Protein AF-A0A151P0C3-F1 (afdb_monomer)

Mean predicted aligned error: 18.51 Å

Organism: Alligator mississippiensis (NCBI:txid8496)

InterPro domains:
  IPR000742 EGF-like domain [PS00022] (160-171)
  IPR000742 EGF-like domain [PS00022] (203-214)
  IPR000742 EGF-like domain [PS00022] (322-333)
  IPR000742 EGF-like domain [PS50026] (133-172)
  IPR000742 EGF-like domain [PS50026] (300-334)
  IPR000742 EGF-like domain [SM00181] (136-172)
  IPR000742 EGF-like domain [SM00181] (183-215)
  IPR000742 EGF-like domain [SM00181] (217-245)
  IPR000742 EGF-like domain [SM00181] (278-305)
  IPR000742 EGF-like domain [SM00181] (307-334)
  IPR002049 Laminin-type EGF domain [PF00053] (188-215)
  IPR002049 Laminin-type EGF domain [PF00053] (218-246)
  IPR002049 Laminin-type EGF domain [PF00053] (248-276)
  IPR002049 Laminin-type EGF domain [PF00053] (308-344)
  IPR002049 Laminin-type EGF domain [SM00180] (140-184)
  IPR002049 Laminin-type EGF domain [SM00180] (248-304)
  IPR002049 Laminin-type EGF domain [SM00180] (308-346)
  IPR042635 MEGF10/SREC1/2-like [PTHR24043] (100-348)
  IPR057138 Platelet endothelial aggregation receptor 1-like, EGF domain [PF23301] (136-185)

pLDDT: mean 75.47, std 25.34, range [27.41, 97.81]

Radius of gyration: 49.0 Å; Cα contacts (8 Å, |Δi|>4): 642; chains: 1; bounding box: 130×82×114 Å

Solvent-accessible surface area (backbone atoms only — not comparable to full-atom values): 21007 Å² total; per-residue (Å²): 133,88,84,88,86,88,86,90,86,82,88,79,90,78,82,82,79,80,86,82,78,87,82,81,86,89,91,85,91,84,83,86,88,86,85,88,83,88,80,85,88,78,89,85,88,80,88,86,84,84,83,90,88,86,87,87,91,86,84,90,90,86,86,89,89,85,89,86,89,86,90,87,85,92,86,90,89,84,90,86,82,88,88,87,76,61,64,66,56,52,52,53,51,50,51,52,50,60,57,69,60,56,73,80,72,65,66,40,90,87,28,57,52,46,32,78,42,86,58,87,82,67,44,81,38,51,31,91,47,33,38,76,52,77,42,27,19,77,44,42,40,37,60,79,96,42,37,55,58,92,82,41,42,53,75,36,56,49,28,34,46,27,42,54,22,12,20,61,53,76,37,79,43,66,40,55,66,56,23,9,25,47,52,30,74,42,76,23,80,19,50,99,33,24,49,42,36,26,54,77,50,53,54,46,49,38,81,64,15,12,36,81,42,17,78,39,71,41,71,32,32,97,41,27,45,34,40,46,69,75,44,52,42,51,43,41,94,56,22,12,38,84,28,15,78,37,75,49,79,40,34,77,76,75,27,45,52,40,43,71,80,47,50,44,48,49,27,92,52,24,13,35,85,30,32,79,40,73,46,80,14,64,96,25,48,37,42,46,79,76,52,51,45,50,46,47,91,61,23,10,39,82,35,22,77,38,75,43,76,37,70,41,35,49,61,34,39,74,75,47,54,44,50,34,38,65,40,14,25,70,79,34,12,75,43,66,37,60,91,77,33,27,43,60,66,35,76,39,110

Structure (mmCIF, N/CA/C/O backbone):
data_AF-A0A151P0C3-F1
#
_entry.id   AF-A0A151P0C3-F1
#
loop_
_atom_site.group_PDB
_atom_site.id
_atom_site.type_symbol
_atom_site.label_atom_id
_atom_site.label_alt_id
_atom_site.label_comp_id
_atom_site.label_asym_id
_atom_site.label_entity_id
_atom_site.label_seq_id
_atom_site.pdbx_PDB_ins_code
_atom_site.Cartn_x
_atom_site.Cartn_y
_atom_site.Cartn_z
_atom_site.occupancy
_atom_site.B_iso_or_equiv
_atom_site.auth_seq_id
_atom_site.auth_comp_id
_atom_site.auth_asym_id
_atom_site.auth_atom_id
_atom_site.pdbx_PDB_model_num
ATOM 1 N N . MET A 1 1 ? 27.532 -49.458 -6.842 1.00 38.84 1 MET A N 1
ATOM 2 C CA . MET A 1 1 ? 28.947 -49.363 -6.419 1.00 38.84 1 MET A CA 1
ATOM 3 C C . MET A 1 1 ? 29.139 -47.938 -5.902 1.00 38.84 1 MET A C 1
ATOM 5 O O . MET A 1 1 ? 28.750 -47.040 -6.633 1.00 38.84 1 MET A O 1
ATOM 9 N N . LEU A 1 2 ? 29.410 -47.662 -4.618 1.00 34.91 2 LEU A N 1
ATOM 10 C CA . LEU A 1 2 ? 30.536 -48.110 -3.763 1.00 34.91 2 LEU A CA 1
ATOM 11 C C . LEU A 1 2 ? 31.873 -47.548 -4.295 1.00 34.91 2 LEU A C 1
ATOM 13 O O . LEU A 1 2 ? 32.126 -47.728 -5.480 1.00 34.91 2 LEU A O 1
ATOM 17 N N . ALA A 1 3 ? 32.747 -46.886 -3.520 1.00 36.00 3 ALA A N 1
ATOM 18 C CA . ALA A 1 3 ? 32.813 -46.607 -2.065 1.00 36.00 3 ALA A CA 1
ATOM 19 C C . ALA A 1 3 ? 33.590 -45.264 -1.844 1.00 36.00 3 ALA A C 1
ATOM 21 O O . ALA A 1 3 ? 34.399 -44.922 -2.697 1.00 36.00 3 ALA A O 1
ATOM 22 N N . SER A 1 4 ? 33.254 -44.356 -0.910 1.00 37.94 4 SER A N 1
ATOM 23 C CA . SER A 1 4 ? 33.523 -44.297 0.558 1.00 37.94 4 SER A CA 1
ATOM 24 C C . SER A 1 4 ? 34.796 -43.524 0.971 1.00 37.94 4 SER A C 1
ATOM 26 O O . SER A 1 4 ? 35.834 -43.665 0.341 1.00 37.94 4 SER A O 1
ATOM 28 N N . GLY A 1 5 ? 34.714 -42.787 2.096 1.00 34.38 5 GLY A N 1
ATOM 29 C CA . GLY A 1 5 ? 35.831 -42.088 2.770 1.00 34.38 5 GLY A CA 1
ATOM 30 C C . GLY A 1 5 ? 35.877 -40.565 2.525 1.00 34.38 5 GLY A C 1
ATOM 31 O O . GLY A 1 5 ? 36.002 -40.139 1.386 1.00 34.38 5 GLY A O 1
ATOM 32 N N . GLY A 1 6 ? 35.776 -39.669 3.517 1.00 35.97 6 GLY A N 1
ATOM 33 C CA . GLY A 1 6 ? 35.308 -39.834 4.901 1.00 35.97 6 GLY A CA 1
ATOM 34 C C . GLY A 1 6 ? 36.365 -39.597 5.988 1.00 35.97 6 GLY A C 1
ATOM 35 O O . GLY A 1 6 ? 37.035 -40.541 6.386 1.00 35.97 6 GLY A O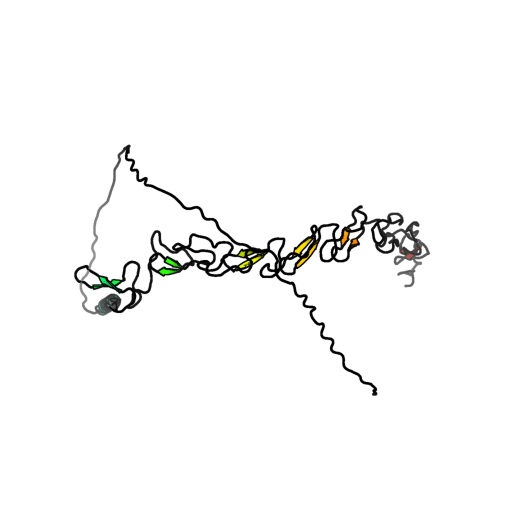 1
ATOM 36 N N . GLU A 1 7 ? 36.419 -38.383 6.553 1.00 35.72 7 GLU A N 1
ATOM 37 C CA . GLU A 1 7 ? 37.101 -38.110 7.831 1.00 35.72 7 GLU A CA 1
ATOM 38 C C . GLU A 1 7 ? 36.369 -37.040 8.676 1.00 35.72 7 GLU A C 1
ATOM 40 O O . GLU A 1 7 ? 35.309 -36.554 8.275 1.00 35.72 7 GLU A O 1
ATOM 45 N N . ARG A 1 8 ? 36.838 -36.772 9.907 1.00 40.19 8 ARG A N 1
ATOM 46 C CA . ARG A 1 8 ? 35.971 -36.361 11.031 1.00 40.19 8 ARG A CA 1
ATOM 47 C C . ARG A 1 8 ? 36.598 -35.304 11.958 1.00 40.19 8 ARG A C 1
ATOM 49 O O . ARG A 1 8 ? 37.610 -35.571 12.591 1.00 40.19 8 ARG A O 1
ATOM 56 N N . GLY A 1 9 ? 35.896 -34.188 12.180 1.00 32.75 9 GLY A N 1
ATOM 57 C CA . GLY A 1 9 ? 36.158 -33.241 13.279 1.00 32.75 9 GLY A CA 1
ATOM 58 C C . GLY A 1 9 ? 35.470 -31.878 13.076 1.00 32.75 9 GLY A C 1
ATOM 59 O O . GLY A 1 9 ? 35.254 -31.473 11.942 1.00 32.75 9 GLY A O 1
ATOM 60 N N . GLY A 1 10 ? 35.073 -31.130 14.113 1.00 33.66 10 GLY A N 1
ATOM 61 C CA . GLY A 1 10 ? 35.030 -31.499 15.533 1.00 33.66 10 GLY A CA 1
ATOM 62 C C . GLY A 1 10 ? 34.926 -30.297 16.487 1.00 33.66 10 GLY A C 1
ATOM 63 O O . GLY A 1 10 ? 35.940 -29.686 16.786 1.00 33.66 10 GLY A O 1
ATOM 64 N N . GLY A 1 11 ? 33.726 -30.025 17.024 1.00 31.75 11 GLY A N 1
ATOM 65 C CA . GLY A 1 11 ? 33.495 -29.106 18.157 1.00 31.75 11 GLY A CA 1
ATOM 66 C C . GLY A 1 11 ? 33.569 -27.598 17.849 1.00 31.75 11 GLY A C 1
ATOM 67 O O . GLY A 1 11 ? 34.468 -27.134 17.159 1.00 31.75 11 GLY A O 1
ATOM 68 N N . GLY A 1 12 ? 32.631 -26.800 18.385 1.00 31.88 12 GLY A N 1
ATOM 69 C CA . GLY A 1 12 ? 32.684 -25.341 18.194 1.00 31.88 12 GLY A CA 1
ATOM 70 C C . GLY A 1 12 ? 31.412 -24.529 18.459 1.00 31.88 12 GLY A C 1
ATOM 71 O O . GLY A 1 12 ? 31.135 -23.607 17.694 1.00 31.88 12 GLY A O 1
ATOM 72 N N . LEU A 1 13 ? 30.635 -24.812 19.515 1.00 36.50 13 LEU A N 1
ATOM 73 C CA . LEU A 1 13 ? 29.570 -23.881 19.923 1.00 36.50 13 LEU A CA 1
ATOM 74 C C . LEU A 1 13 ? 30.192 -22.529 20.312 1.00 36.50 13 LEU A C 1
ATOM 76 O O . LEU A 1 13 ? 31.003 -22.464 21.235 1.00 36.50 13 LEU A O 1
ATOM 80 N N . ARG A 1 14 ? 29.767 -21.439 19.664 1.00 36.22 14 ARG A N 1
ATOM 81 C CA . ARG A 1 14 ? 30.011 -20.072 20.142 1.00 36.22 14 ARG A CA 1
ATOM 82 C C . ARG A 1 14 ? 28.700 -19.434 20.579 1.00 36.22 14 ARG A C 1
ATOM 84 O O . ARG A 1 14 ? 27.932 -18.943 19.760 1.00 36.22 14 ARG A O 1
ATOM 91 N N . LEU A 1 15 ? 28.478 -19.435 21.890 1.00 36.34 15 LEU A N 1
ATOM 92 C CA . LEU A 1 15 ? 27.457 -18.619 22.538 1.00 36.34 15 LEU A CA 1
ATOM 93 C C . LEU A 1 15 ? 27.889 -17.147 22.469 1.00 36.34 15 LEU A C 1
ATOM 95 O O . LEU A 1 15 ? 28.936 -16.777 23.001 1.00 36.34 15 LEU A O 1
ATOM 99 N N . SER A 1 16 ? 27.097 -16.302 21.814 1.00 37.19 16 SER A N 1
ATOM 100 C CA . SER A 1 16 ? 27.329 -14.855 21.784 1.00 37.19 16 SER A CA 1
ATOM 101 C C . SER A 1 16 ? 26.831 -14.219 23.085 1.00 37.19 16 SER A C 1
ATOM 103 O O . SER A 1 16 ? 25.635 -13.986 23.244 1.00 37.19 16 SER A O 1
ATOM 105 N N . HIS A 1 17 ? 27.740 -13.942 24.024 1.00 39.69 17 HIS A N 1
ATOM 106 C CA . HIS A 1 17 ? 27.406 -13.246 25.271 1.00 39.69 17 HIS A CA 1
ATOM 107 C C . HIS A 1 17 ? 26.811 -11.852 25.022 1.00 39.69 17 HIS A C 1
ATOM 109 O O . HIS A 1 17 ? 27.358 -11.050 24.264 1.00 39.69 17 HIS A O 1
ATOM 115 N N . SER A 1 18 ? 25.728 -11.536 25.734 1.00 36.97 18 SER A N 1
ATOM 116 C CA . SER A 1 18 ? 25.195 -10.178 25.832 1.00 36.97 18 SER A CA 1
ATOM 117 C C . SER A 1 18 ? 26.094 -9.312 26.718 1.00 36.97 18 SER A C 1
ATOM 119 O O . SER A 1 18 ? 26.222 -9.565 27.915 1.00 36.97 18 SER A O 1
ATOM 121 N N . SER A 1 19 ? 26.683 -8.259 26.152 1.00 35.12 19 SER A N 1
ATOM 122 C CA . SER A 1 19 ? 27.467 -7.275 26.909 1.00 35.12 19 SER A CA 1
ATOM 123 C C . SER A 1 19 ? 26.557 -6.359 27.734 1.00 35.12 19 SER A C 1
ATOM 125 O O . SER A 1 19 ? 26.109 -5.315 27.259 1.00 35.12 19 SER A O 1
ATOM 127 N N . ILE A 1 20 ? 26.285 -6.746 28.981 1.00 37.56 20 ILE A N 1
ATOM 128 C CA . ILE A 1 20 ? 25.568 -5.915 29.957 1.00 37.56 20 ILE A CA 1
ATOM 129 C C . ILE A 1 20 ? 26.481 -4.761 30.396 1.00 37.56 20 ILE A C 1
ATOM 131 O O . ILE A 1 20 ? 27.541 -4.990 30.976 1.00 37.56 20 ILE A O 1
ATOM 135 N N . VAL A 1 21 ? 26.058 -3.516 30.154 1.00 41.28 21 VAL A N 1
ATOM 136 C CA . VAL A 1 21 ? 26.755 -2.308 30.628 1.00 41.28 21 VAL A CA 1
ATOM 137 C C . VAL A 1 21 ? 26.011 -1.736 31.842 1.00 41.28 21 VAL A C 1
ATOM 139 O O . VAL A 1 21 ? 24.865 -1.304 31.688 1.00 41.28 21 VAL A O 1
ATOM 142 N N . PRO A 1 22 ? 26.618 -1.693 33.042 1.00 34.28 22 PRO A N 1
ATOM 143 C CA . PRO A 1 22 ? 25.975 -1.126 34.222 1.00 34.28 22 PRO A CA 1
ATOM 144 C C . PRO A 1 22 ? 25.981 0.409 34.173 1.00 34.28 22 PRO A C 1
ATOM 146 O O . PRO A 1 22 ? 27.026 1.031 33.978 1.00 34.28 22 PRO A O 1
ATOM 149 N N . ARG A 1 23 ? 24.825 1.039 34.416 1.00 36.84 23 ARG A N 1
ATOM 150 C CA . ARG A 1 23 ? 24.746 2.475 34.736 1.00 36.84 23 ARG A CA 1
ATOM 151 C C . ARG A 1 23 ? 24.794 2.670 36.254 1.00 36.84 23 ARG A C 1
ATOM 153 O O . ARG A 1 23 ? 24.205 1.889 36.995 1.00 36.84 23 ARG A O 1
ATOM 160 N N . ARG A 1 24 ? 25.508 3.705 36.705 1.00 37.44 24 ARG A N 1
ATOM 161 C CA . ARG A 1 24 ? 25.544 4.145 38.113 1.00 37.44 24 ARG A CA 1
ATOM 162 C C . ARG A 1 24 ? 24.362 5.091 38.416 1.00 37.44 24 ARG A C 1
ATOM 164 O O . ARG A 1 24 ? 23.871 5.708 37.471 1.00 37.44 24 ARG A O 1
ATOM 171 N N . PRO A 1 25 ? 23.917 5.196 39.684 1.00 36.59 25 PRO A N 1
ATOM 172 C CA . PRO A 1 25 ? 22.803 6.059 40.092 1.00 36.59 25 PRO A CA 1
ATOM 173 C C . PRO A 1 25 ? 23.189 7.545 40.235 1.00 36.59 25 PRO A C 1
ATOM 175 O O . PRO A 1 25 ? 24.358 7.915 40.111 1.00 36.59 25 PRO A O 1
ATOM 178 N N . ASP A 1 26 ? 22.171 8.370 40.488 1.00 39.09 26 ASP A N 1
ATOM 179 C CA . ASP A 1 26 ? 22.169 9.839 40.468 1.00 39.09 26 ASP A CA 1
ATOM 180 C C . ASP A 1 26 ? 23.013 10.564 41.532 1.00 39.09 26 ASP A C 1
ATOM 182 O O . ASP A 1 26 ? 23.417 10.010 42.554 1.00 39.09 26 ASP A O 1
ATOM 186 N N . ALA A 1 27 ? 23.210 11.869 41.300 1.00 37.28 27 ALA A N 1
ATOM 187 C CA . ALA A 1 27 ? 23.917 12.785 42.194 1.00 37.28 27 ALA A CA 1
ATOM 188 C C . ALA A 1 27 ? 23.243 14.174 42.286 1.00 37.28 27 ALA A C 1
ATOM 190 O O . ALA A 1 27 ? 23.784 15.171 41.805 1.00 37.28 27 ALA A O 1
ATOM 191 N N . GLN A 1 28 ? 22.066 14.249 42.921 1.00 40.62 28 GLN A N 1
ATOM 192 C CA . GLN A 1 28 ? 21.495 15.481 43.500 1.00 40.62 28 GLN A CA 1
ATOM 193 C C . GLN A 1 28 ? 20.328 15.143 44.441 1.00 40.62 28 GLN A C 1
ATOM 195 O O . GLN A 1 28 ? 19.376 14.487 44.031 1.00 40.62 28 GLN A O 1
ATOM 200 N N . GLY A 1 29 ? 20.380 15.591 45.702 1.00 34.88 29 GLY A N 1
ATOM 201 C CA . GLY A 1 29 ? 19.328 15.306 46.682 1.00 34.88 29 GLY A CA 1
ATOM 202 C C . GLY A 1 29 ? 19.179 16.372 47.770 1.00 34.88 29 GLY A C 1
ATOM 203 O O . GLY A 1 29 ? 20.132 16.631 48.503 1.00 34.88 29 GLY A O 1
ATOM 204 N N . ARG A 1 30 ? 17.971 16.955 47.847 1.00 32.03 30 ARG A N 1
ATOM 205 C CA . ARG A 1 30 ? 17.258 17.641 48.961 1.00 32.03 30 ARG A CA 1
ATOM 206 C C . ARG A 1 30 ? 15.968 18.228 48.339 1.00 32.03 30 ARG A C 1
ATOM 208 O O . ARG A 1 30 ? 16.075 18.937 47.350 1.00 32.03 30 ARG A O 1
ATOM 215 N N . VAL A 1 31 ? 14.752 17.762 48.647 1.00 30.17 31 VAL A N 1
ATOM 216 C CA . VAL A 1 31 ? 13.949 17.875 49.895 1.00 30.17 31 VAL A CA 1
ATOM 217 C C . VAL A 1 31 ? 13.198 19.220 50.016 1.00 30.17 31 VAL A C 1
ATOM 219 O O . VAL A 1 31 ? 13.770 20.168 50.533 1.00 30.17 31 VAL A O 1
ATOM 222 N N . ALA A 1 32 ? 11.927 19.207 49.557 1.00 30.47 32 ALA A N 1
ATOM 223 C CA . ALA A 1 32 ? 10.668 19.749 50.141 1.00 30.47 32 ALA A CA 1
ATOM 224 C C . ALA A 1 32 ? 10.586 21.203 50.709 1.00 30.47 32 ALA A C 1
ATOM 226 O O . ALA A 1 32 ? 11.615 21.839 50.903 1.00 30.47 32 ALA A O 1
ATOM 227 N N . PRO A 1 33 ? 9.389 21.735 51.082 1.00 44.28 33 PRO A N 1
ATOM 228 C CA . PRO A 1 33 ? 7.993 21.317 50.825 1.00 44.28 33 PRO A CA 1
ATOM 229 C C . PRO A 1 33 ? 7.145 22.426 50.128 1.00 44.28 33 PRO A C 1
ATOM 231 O O . PRO A 1 33 ? 7.671 23.472 49.763 1.00 44.28 33 PRO A O 1
ATOM 234 N N . GLY A 1 34 ? 5.817 22.247 50.003 1.00 28.09 34 GLY A N 1
ATOM 235 C CA . GLY A 1 34 ? 4.895 23.352 49.671 1.00 28.09 34 GLY A CA 1
ATOM 236 C C . GLY A 1 34 ? 3.443 22.944 49.367 1.00 28.09 34 GLY A C 1
ATOM 237 O O . GLY A 1 34 ? 3.159 22.450 48.281 1.00 28.09 34 GLY A O 1
ATOM 238 N N . TRP A 1 35 ? 2.521 23.188 50.304 1.00 33.00 35 TRP A N 1
ATOM 239 C CA . TRP A 1 35 ? 1.067 23.265 50.057 1.00 33.00 35 TRP A CA 1
ATOM 240 C C . TRP A 1 35 ? 0.649 24.735 49.873 1.00 33.00 35 TRP A C 1
ATOM 242 O O . TRP A 1 35 ? 1.318 25.626 50.400 1.00 33.00 35 TRP A O 1
ATOM 252 N N . PRO A 1 36 ? -0.519 24.981 49.259 1.00 38.09 36 PRO A N 1
ATOM 253 C CA . PRO A 1 36 ? -1.443 25.988 49.774 1.00 38.09 36 PRO A CA 1
ATOM 254 C C . PRO A 1 36 ? -2.818 25.389 50.127 1.00 38.09 36 PRO A C 1
ATOM 256 O O . PRO A 1 36 ? -3.324 24.495 49.452 1.00 38.09 36 PRO A O 1
ATOM 259 N N . THR A 1 37 ? -3.416 25.904 51.199 1.00 30.97 37 THR A N 1
ATOM 260 C CA . THR A 1 37 ? -4.752 25.557 51.715 1.00 30.97 37 THR A CA 1
ATOM 261 C C . THR A 1 37 ? -5.790 26.633 51.398 1.00 30.97 37 THR A C 1
ATOM 263 O O . THR A 1 37 ? -5.447 27.814 51.391 1.00 30.97 37 THR A O 1
ATOM 266 N N . GLY A 1 38 ? -7.062 26.228 51.313 1.00 31.84 38 GLY A N 1
ATOM 267 C CA . GLY A 1 38 ? -8.228 27.103 51.508 1.00 31.84 38 GLY A CA 1
ATOM 268 C C . GLY A 1 38 ? -8.761 27.834 50.260 1.00 31.84 38 GLY A C 1
ATOM 269 O O . GLY A 1 38 ? -8.107 27.868 49.223 1.00 31.84 38 GLY A O 1
ATOM 270 N N . ASP A 1 39 ? -9.955 28.435 50.312 1.00 28.81 39 ASP A N 1
ATOM 271 C CA . ASP A 1 39 ? -11.013 28.268 51.330 1.00 28.81 39 ASP A CA 1
ATOM 272 C C . ASP A 1 39 ? -12.372 28.839 50.863 1.00 28.81 39 ASP A C 1
ATOM 274 O O . ASP A 1 39 ? -12.414 29.664 49.951 1.00 28.81 39 ASP A O 1
ATOM 278 N N . GLY A 1 40 ? -13.466 28.456 51.537 1.00 28.45 40 GLY A N 1
ATOM 279 C CA . GLY A 1 40 ? -14.825 29.012 51.352 1.00 28.45 40 GLY A CA 1
ATOM 280 C C . GLY A 1 40 ? -15.630 28.458 50.152 1.00 28.45 40 GLY A C 1
ATOM 281 O O . GLY A 1 40 ? -15.058 28.098 49.132 1.00 28.45 40 GLY A O 1
ATOM 282 N N . SER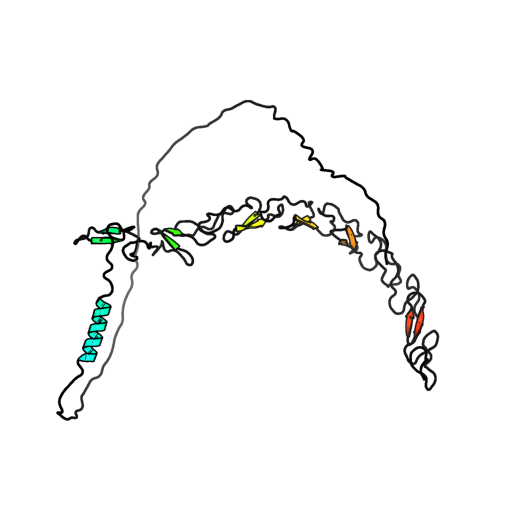 A 1 41 ? -16.953 28.222 50.211 1.00 28.64 41 SER A N 1
ATOM 283 C CA . SER A 1 41 ? -18.113 29.047 50.654 1.00 28.64 41 SER A CA 1
ATOM 284 C C . SER A 1 41 ? -18.826 29.710 49.457 1.00 28.64 41 SER A C 1
ATOM 286 O O . SER A 1 41 ? -18.153 30.202 48.563 1.00 28.64 41 SER A O 1
ATOM 288 N N . THR A 1 42 ? -20.161 29.812 49.346 1.00 29.75 42 THR A N 1
ATOM 289 C CA . THR A 1 42 ? -21.313 29.230 50.086 1.00 29.75 42 THR A CA 1
ATOM 290 C C . THR A 1 42 ? -22.604 29.497 49.290 1.00 29.75 42 THR A C 1
ATOM 292 O O . THR A 1 42 ? -22.732 30.595 48.765 1.00 29.75 42 THR A O 1
ATOM 295 N N . GLN A 1 43 ? -23.598 28.593 49.375 1.00 32.84 43 GLN A N 1
ATOM 296 C CA . GLN A 1 43 ? -25.051 28.854 49.191 1.00 32.84 43 GLN A CA 1
ATOM 297 C C . GLN A 1 43 ? -25.545 29.360 47.808 1.00 32.84 43 GLN A C 1
ATOM 299 O O . GLN A 1 43 ? -24.794 29.905 47.011 1.00 32.84 43 GLN A O 1
ATOM 304 N N . GLY A 1 44 ? -26.843 29.168 47.509 1.00 30.70 44 GLY A N 1
ATOM 305 C CA . GLY A 1 44 ? -27.436 29.678 46.257 1.00 30.70 44 GLY A CA 1
ATOM 306 C C . GLY A 1 44 ? -28.713 28.999 45.742 1.00 30.70 44 GLY A C 1
ATOM 307 O O . GLY A 1 44 ? -28.824 28.781 44.540 1.00 30.70 44 GLY A O 1
ATOM 308 N N . CYS A 1 45 ? -29.679 28.646 46.599 1.00 32.44 45 CYS A N 1
ATOM 309 C CA . CYS A 1 45 ? -31.018 28.282 46.107 1.00 32.44 45 CYS A CA 1
ATOM 310 C C . CYS A 1 45 ? -31.804 29.551 45.741 1.00 32.44 45 CYS A C 1
ATOM 312 O O . CYS A 1 45 ? -31.868 30.475 46.549 1.00 32.44 45 CYS A O 1
ATOM 314 N N . ALA A 1 46 ? -32.438 29.574 44.567 1.00 33.03 46 ALA A N 1
ATOM 315 C CA . ALA A 1 46 ? -33.356 30.636 44.159 1.00 33.03 46 ALA A CA 1
ATOM 316 C C . ALA A 1 46 ? -34.547 30.041 43.393 1.00 33.03 46 ALA A C 1
ATOM 318 O O . ALA A 1 46 ? -34.369 29.338 42.401 1.00 33.03 46 ALA A O 1
ATOM 319 N N . GLN A 1 47 ? -35.761 30.325 43.864 1.00 31.98 47 GLN A N 1
ATOM 320 C CA . GLN A 1 47 ? -37.009 30.023 43.159 1.00 31.98 47 GLN A CA 1
ATOM 321 C C . GLN A 1 47 ? -37.395 31.203 42.255 1.00 31.98 47 GLN A C 1
ATOM 323 O O . GLN A 1 47 ? -37.066 32.351 42.554 1.00 31.98 47 GLN A O 1
ATOM 328 N N . GLY A 1 48 ? -38.131 30.928 41.179 1.00 31.91 48 GLY A N 1
ATOM 329 C CA . GLY A 1 48 ? -38.727 31.945 40.312 1.00 31.91 48 GLY A CA 1
ATOM 330 C C . GLY A 1 48 ? -40.021 31.417 39.698 1.00 31.91 48 GLY A C 1
ATOM 331 O O . GLY A 1 48 ? -40.022 30.354 39.083 1.00 31.91 48 GLY A O 1
ATOM 332 N N . GLU A 1 49 ? -41.127 32.129 39.904 1.00 31.69 49 GLU A N 1
ATOM 333 C CA . GLU A 1 49 ? -42.467 31.697 39.495 1.00 31.69 49 GLU A CA 1
ATOM 334 C C . GLU A 1 49 ? -42.942 32.350 38.186 1.00 31.69 49 GLU A C 1
ATOM 336 O O . GLU A 1 49 ? -42.702 33.532 37.946 1.00 31.69 49 GLU A O 1
ATOM 341 N N . GLY A 1 50 ? -43.810 31.636 37.460 1.00 29.91 50 GLY A N 1
ATOM 342 C CA . GLY A 1 50 ? -45.112 32.216 37.107 1.00 29.91 50 GLY A CA 1
ATOM 343 C C . GLY A 1 50 ? -45.430 32.510 35.633 1.00 29.91 50 GLY A C 1
ATOM 344 O O . GLY A 1 50 ? -44.689 33.195 34.940 1.00 29.91 50 GLY A O 1
ATOM 345 N N . LYS A 1 51 ? -46.674 32.140 35.266 1.00 30.98 51 LYS A N 1
ATOM 346 C CA . LYS A 1 51 ? -47.475 32.580 34.094 1.00 30.98 51 LYS A CA 1
ATOM 347 C C . LYS A 1 51 ? -46.983 32.066 32.721 1.00 30.98 51 LYS A C 1
ATOM 349 O O . LYS A 1 51 ? -45.808 32.136 32.409 1.00 30.98 51 LYS A O 1
ATOM 354 N N . GLY A 1 52 ? -47.820 31.567 31.806 1.00 28.50 52 GLY A N 1
ATOM 355 C CA . GLY A 1 52 ? -49.251 31.232 31.869 1.00 28.50 52 GLY A CA 1
ATOM 356 C C . GLY A 1 52 ? -50.163 32.164 31.060 1.00 28.50 52 GLY A C 1
ATOM 357 O O . GLY A 1 52 ? -50.426 33.289 31.482 1.00 28.50 52 GLY A O 1
ATOM 358 N N . SER A 1 53 ? -50.704 31.670 29.939 1.00 29.47 53 SER A N 1
ATOM 359 C CA . SER A 1 53 ? -51.937 32.167 29.299 1.00 29.47 53 SER A CA 1
ATOM 360 C C . SER A 1 53 ? -52.514 31.159 28.300 1.00 29.47 53 SER A C 1
ATOM 362 O O . SER A 1 53 ? -51.797 30.327 27.750 1.00 29.47 53 SER A O 1
ATOM 364 N N . ARG A 1 54 ? -53.833 31.242 28.108 1.00 31.67 54 ARG A N 1
ATOM 365 C CA . ARG A 1 54 ? -54.697 30.345 27.325 1.00 31.67 54 ARG A CA 1
ATOM 366 C C . ARG A 1 54 ? -55.079 31.005 25.990 1.00 31.67 54 ARG A C 1
ATOM 368 O O . ARG A 1 54 ? -55.190 32.229 25.945 1.00 31.67 54 ARG A O 1
ATOM 375 N N . LYS A 1 55 ? -55.414 30.211 24.968 1.00 29.92 55 LYS A N 1
ATOM 376 C CA . LYS A 1 55 ? -56.514 30.535 24.039 1.00 29.92 55 LYS A CA 1
ATOM 377 C C . LYS A 1 55 ? -57.377 29.298 23.772 1.00 29.92 55 LYS A C 1
ATOM 379 O O . LYS A 1 55 ? -56.881 28.178 23.833 1.00 29.92 55 LYS A O 1
ATOM 384 N N . GLU A 1 56 ? -58.660 29.542 23.548 1.00 32.69 56 GLU A N 1
ATOM 385 C CA . GLU A 1 56 ? -59.712 28.578 23.192 1.00 32.69 56 GLU A CA 1
ATOM 386 C C . GLU A 1 56 ? -60.075 28.761 21.711 1.00 32.69 56 GLU A C 1
ATOM 388 O O . GLU A 1 56 ? -59.762 29.819 21.169 1.00 32.69 56 GLU A O 1
ATOM 393 N N . GLU A 1 57 ? -60.747 27.780 21.091 1.00 31.12 57 GLU A N 1
ATOM 394 C CA . GLU A 1 57 ? -62.005 27.979 20.335 1.00 31.12 57 GLU A CA 1
ATOM 395 C C . GLU A 1 57 ? -62.608 26.638 19.834 1.00 31.12 57 GLU A C 1
ATOM 397 O O . GLU A 1 57 ? -61.951 25.595 19.833 1.00 31.12 57 GLU A O 1
ATOM 402 N N . THR A 1 58 ? -63.898 26.676 19.483 1.00 30.73 58 THR A N 1
ATOM 403 C CA . THR A 1 58 ? -64.856 25.573 19.185 1.00 30.73 58 THR A CA 1
ATOM 404 C C . THR A 1 58 ? -65.989 26.168 18.293 1.00 30.73 58 THR A C 1
ATOM 406 O O . THR A 1 58 ? -65.897 27.372 18.038 1.00 30.73 58 THR A O 1
ATOM 409 N N . PRO A 1 59 ? -67.102 25.499 17.864 1.00 46.38 59 PRO A N 1
ATOM 410 C CA . PRO A 1 59 ? -67.520 24.072 17.824 1.00 46.38 59 PRO A CA 1
ATOM 411 C C . PRO A 1 59 ? -68.209 23.623 16.478 1.00 46.38 59 PRO A C 1
ATOM 413 O O . PRO A 1 59 ? -68.238 24.385 15.519 1.00 46.38 59 PRO A O 1
ATOM 416 N N . SER A 1 60 ? -68.906 22.458 16.475 1.00 28.84 60 SER A N 1
ATOM 417 C CA . SER A 1 60 ? -70.078 22.054 15.615 1.00 28.84 60 SER A CA 1
ATOM 418 C C . SER A 1 60 ? -69.861 21.776 14.100 1.00 28.84 60 SER A C 1
ATOM 420 O O . SER A 1 60 ? -68.902 22.292 13.541 1.00 28.84 60 SER A O 1
ATOM 422 N N . GLN A 1 61 ? -70.646 20.980 13.333 1.00 29.27 61 GLN A N 1
ATOM 423 C CA . GLN A 1 61 ? -71.852 20.096 13.487 1.00 29.27 61 GLN A CA 1
ATOM 424 C C . GLN A 1 61 ? -71.518 18.645 12.960 1.00 29.27 61 GLN A C 1
ATOM 426 O O . GLN A 1 61 ? -70.346 18.403 12.688 1.00 29.27 61 GLN A O 1
ATOM 431 N N . GLY A 1 62 ? -72.383 17.616 12.795 1.00 27.41 62 GLY A N 1
ATOM 432 C CA . GLY A 1 62 ? -73.856 17.455 12.883 1.00 27.41 62 GLY A CA 1
ATOM 433 C C . GLY A 1 62 ? -74.370 16.022 12.548 1.00 27.41 62 GLY A C 1
ATOM 434 O O . GLY A 1 62 ? -73.692 15.041 12.842 1.00 27.41 62 GLY A O 1
ATOM 435 N N . GLU A 1 63 ? -75.569 15.955 11.955 1.00 34.81 63 GLU A N 1
ATOM 436 C CA . GLU A 1 63 ? -76.486 14.828 11.616 1.00 34.81 63 GLU A CA 1
ATOM 437 C C . GLU A 1 63 ? -75.957 13.702 10.662 1.00 34.81 63 GLU A C 1
ATOM 439 O O . GLU A 1 63 ? -75.109 13.979 9.816 1.00 34.81 63 GLU A O 1
ATOM 444 N N . GLU A 1 64 ? -76.263 12.387 10.804 1.00 33.50 64 GLU A N 1
ATOM 445 C CA . GLU A 1 64 ? -77.536 11.575 10.747 1.00 33.50 64 GLU A CA 1
ATOM 446 C C . GLU A 1 64 ? -77.940 11.159 9.294 1.00 33.50 64 GLU A C 1
ATOM 448 O O . GLU A 1 64 ? -77.613 11.891 8.365 1.00 33.50 64 GLU A O 1
ATOM 453 N N . ALA A 1 65 ? -78.579 10.023 8.930 1.00 30.53 65 ALA A N 1
ATOM 454 C CA . ALA A 1 65 ? -79.249 8.869 9.597 1.00 30.53 65 ALA A CA 1
ATOM 455 C C . ALA A 1 65 ? -78.956 7.535 8.797 1.00 30.53 65 ALA A C 1
ATOM 457 O O . ALA A 1 65 ? -77.885 7.483 8.196 1.00 30.53 65 ALA A O 1
ATOM 458 N N . SER A 1 66 ? -79.713 6.412 8.676 1.00 28.91 66 SER A N 1
ATOM 459 C CA . SER A 1 66 ? -81.061 5.893 9.072 1.00 28.91 66 SER A CA 1
ATOM 460 C C . SER A 1 66 ? -81.183 4.352 8.813 1.00 28.91 66 SER A C 1
ATOM 462 O O . SER A 1 66 ? -80.384 3.817 8.045 1.00 28.91 66 SER A O 1
ATOM 464 N N . ASP A 1 67 ? -82.213 3.666 9.349 1.00 30.16 67 ASP A N 1
ATOM 465 C CA . ASP A 1 67 ? -82.519 2.205 9.227 1.00 30.16 67 ASP A CA 1
ATOM 466 C C . ASP A 1 67 ? -83.175 1.720 7.895 1.00 30.16 67 ASP A C 1
ATOM 468 O O . ASP A 1 67 ? -83.396 2.536 6.992 1.00 30.16 67 ASP A O 1
ATOM 472 N N . PRO A 1 68 ? -83.470 0.396 7.727 1.00 40.50 68 PRO A N 1
ATOM 473 C CA . PRO A 1 68 ? -84.852 -0.069 8.002 1.00 40.50 68 PRO A CA 1
ATOM 474 C C . PRO A 1 68 ? -85.084 -1.515 8.551 1.00 40.50 68 PRO A C 1
ATOM 476 O O . PRO A 1 68 ? -84.272 -2.428 8.410 1.00 40.50 68 PRO A O 1
ATOM 479 N N . GLU A 1 69 ? -86.299 -1.671 9.094 1.00 31.84 69 GLU A N 1
ATOM 480 C CA . GLU A 1 69 ? -87.172 -2.842 9.398 1.00 31.84 69 GLU A CA 1
ATOM 481 C C . GLU A 1 69 ? -87.487 -3.790 8.189 1.00 31.84 69 GLU A C 1
ATOM 483 O O . GLU A 1 69 ? -87.157 -3.429 7.061 1.00 31.84 69 GLU A O 1
ATOM 488 N N . GLU A 1 70 ? -88.154 -4.972 8.240 1.00 31.84 70 GLU A N 1
ATOM 489 C CA . GLU A 1 70 ? -88.695 -5.914 9.274 1.00 31.84 70 GLU A CA 1
ATOM 490 C C . GLU A 1 70 ? -89.001 -7.312 8.605 1.00 31.84 70 GLU A C 1
ATOM 492 O O . GLU A 1 70 ? -88.849 -7.469 7.393 1.00 31.84 70 GLU A O 1
ATOM 497 N N . THR A 1 71 ? -89.558 -8.274 9.369 1.00 29.25 71 THR A N 1
ATOM 498 C CA . THR A 1 71 ? -90.404 -9.461 9.018 1.00 29.25 71 THR A CA 1
ATOM 499 C C . THR A 1 71 ? -89.814 -10.877 8.837 1.00 29.25 71 THR A C 1
ATOM 501 O O . THR A 1 71 ? -88.819 -11.114 8.157 1.00 29.25 71 THR A O 1
ATOM 504 N N . ASP A 1 72 ? -90.537 -11.841 9.433 1.00 33.09 72 ASP A N 1
ATOM 505 C CA . ASP A 1 72 ? -90.365 -13.305 9.387 1.00 33.09 72 ASP A CA 1
ATOM 506 C C . ASP A 1 72 ? -91.221 -13.999 8.298 1.00 33.09 72 ASP A C 1
ATOM 508 O O . ASP A 1 72 ? -92.239 -13.473 7.846 1.00 33.09 72 ASP A O 1
ATOM 512 N N . GLY A 1 73 ? -90.878 -15.253 7.958 1.00 28.16 73 GLY A N 1
ATOM 513 C CA . GLY A 1 73 ? -91.682 -16.143 7.103 1.00 28.16 73 GLY A CA 1
ATOM 514 C C . GLY A 1 73 ? -91.611 -17.617 7.540 1.00 28.16 73 GLY A C 1
ATOM 515 O O . GLY A 1 73 ? -90.530 -18.149 7.775 1.00 28.16 73 GLY A O 1
ATOM 516 N N . LEU A 1 74 ? -92.767 -18.282 7.665 1.00 32.88 74 LEU A N 1
ATOM 517 C CA . LEU A 1 74 ? -92.936 -19.579 8.349 1.00 32.88 74 LEU A CA 1
ATOM 518 C C . LEU A 1 74 ? -92.942 -20.809 7.419 1.00 32.88 74 LEU A C 1
ATOM 520 O O . LEU A 1 74 ? -93.724 -20.838 6.476 1.00 32.88 74 LEU A O 1
ATOM 524 N N . ASP A 1 75 ? -92.204 -21.867 7.790 1.00 30.98 75 ASP A N 1
ATOM 525 C CA . ASP A 1 75 ? -92.588 -23.300 7.678 1.00 30.98 75 ASP A CA 1
ATOM 526 C C . ASP A 1 75 ? -91.471 -24.200 8.286 1.00 30.98 75 ASP A C 1
ATOM 528 O O . ASP A 1 75 ? -90.292 -23.892 8.150 1.00 30.98 75 ASP A O 1
ATOM 532 N N . GLY A 1 76 ? -91.692 -25.341 8.959 1.00 31.12 76 GLY A N 1
ATOM 533 C CA . GLY A 1 76 ? -92.938 -25.924 9.474 1.00 31.12 76 GLY A CA 1
ATOM 534 C C . GLY A 1 76 ? -92.939 -27.469 9.530 1.00 31.12 76 GLY A C 1
ATOM 535 O O . GLY A 1 76 ? -93.246 -28.093 8.517 1.00 31.12 76 GLY A O 1
ATOM 536 N N . LYS A 1 77 ? -92.642 -28.098 10.696 1.00 30.98 77 LYS A N 1
ATOM 537 C CA . LYS A 1 77 ? -93.126 -29.442 11.164 1.00 30.98 77 LYS A CA 1
ATOM 538 C C . LYS A 1 77 ? -92.499 -29.913 12.496 1.00 30.98 77 LYS A C 1
ATOM 540 O O . LYS A 1 77 ? -91.556 -29.314 12.994 1.00 30.98 77 LYS A O 1
ATOM 545 N N . HIS A 1 78 ? -93.078 -30.967 13.088 1.00 31.61 78 HIS A N 1
ATOM 546 C CA . HIS A 1 78 ? -92.842 -31.453 14.460 1.00 31.61 78 HIS A CA 1
ATOM 547 C C . HIS A 1 78 ? -92.265 -32.891 14.538 1.00 31.61 78 HIS A C 1
ATOM 549 O O . HIS A 1 78 ? -92.526 -33.716 13.669 1.00 31.61 78 HIS A O 1
ATOM 555 N N . CYS A 1 79 ? -91.615 -33.188 15.674 1.00 41.81 79 CYS A N 1
ATOM 556 C CA . CYS A 1 79 ? -91.470 -34.500 16.340 1.00 41.81 79 CYS A CA 1
ATOM 557 C C . CYS A 1 79 ? -90.762 -35.693 15.647 1.00 41.81 79 CYS A C 1
ATOM 559 O O . CYS A 1 79 ? -91.387 -36.511 14.978 1.00 41.81 79 CYS A O 1
ATOM 561 N N . ALA A 1 80 ? -89.511 -35.934 16.060 1.00 30.36 80 ALA A N 1
ATOM 562 C CA . ALA A 1 80 ? -88.954 -37.261 16.376 1.00 30.36 80 ALA A CA 1
ATOM 563 C C . ALA A 1 80 ? -87.942 -37.097 17.539 1.00 30.36 80 ALA A C 1
ATOM 565 O O . ALA A 1 80 ? -87.410 -36.000 17.713 1.00 30.36 80 ALA A O 1
ATOM 566 N N . GLY A 1 81 ? -87.717 -38.113 18.386 1.00 33.66 81 GLY A N 1
ATOM 567 C CA . GLY A 1 81 ? -87.115 -37.904 19.718 1.00 33.66 81 GLY A CA 1
ATOM 568 C C . GLY A 1 81 ? -85.864 -38.723 20.069 1.00 33.66 81 GLY A C 1
ATOM 569 O O . GLY A 1 81 ? -85.784 -39.897 19.733 1.00 33.66 81 GLY A O 1
ATOM 570 N N . GLN A 1 82 ? -84.993 -38.099 20.883 1.00 36.41 82 GLN A N 1
ATOM 571 C CA . GLN A 1 82 ? -83.897 -38.688 21.686 1.00 36.41 82 GLN A CA 1
ATOM 572 C C . GLN A 1 82 ? -82.728 -39.377 20.923 1.00 36.41 82 GLN A C 1
ATOM 574 O O . GLN A 1 82 ? -82.842 -39.693 19.746 1.00 36.41 82 GLN A O 1
ATOM 579 N N . PRO A 1 83 ? -81.577 -39.639 21.585 1.00 47.81 83 PRO A N 1
ATOM 580 C CA . PRO A 1 83 ? -80.801 -38.691 22.398 1.00 47.81 83 PRO A CA 1
ATOM 581 C C . PRO A 1 83 ? -79.282 -38.723 22.076 1.00 47.81 83 PRO A C 1
ATOM 583 O O . PRO A 1 83 ? -78.772 -39.700 21.538 1.00 47.81 83 PRO A O 1
ATOM 586 N N . GLY A 1 84 ? -78.519 -37.716 22.534 1.00 47.78 84 GLY A N 1
ATOM 587 C CA . GLY A 1 84 ? -77.073 -37.893 22.788 1.00 47.78 84 GLY A CA 1
ATOM 588 C C . GLY A 1 84 ? -76.087 -36.919 22.129 1.00 47.78 84 GLY A C 1
ATOM 589 O O . GLY A 1 84 ? -75.286 -37.325 21.296 1.00 47.78 84 GLY A O 1
ATOM 590 N N . MET A 1 85 ? -76.027 -35.665 22.599 1.00 51.44 85 MET A N 1
ATOM 591 C CA . MET A 1 85 ? -74.882 -34.757 22.351 1.00 51.44 85 MET A CA 1
ATOM 592 C C . MET A 1 85 ? -74.332 -34.102 23.636 1.00 51.44 85 MET A C 1
ATOM 594 O O . MET A 1 85 ? -73.853 -32.971 23.630 1.00 51.44 85 MET A O 1
ATOM 598 N N . ALA A 1 86 ? -74.370 -34.821 24.764 1.00 52.88 86 ALA A N 1
ATOM 599 C CA . ALA A 1 86 ? -73.795 -34.343 26.029 1.00 52.88 86 ALA A CA 1
ATOM 600 C C . ALA A 1 86 ? -72.250 -34.314 26.014 1.00 52.88 86 ALA A C 1
ATOM 602 O O . ALA A 1 86 ? -71.635 -33.366 26.502 1.00 52.88 86 ALA A O 1
ATOM 603 N N . TRP A 1 87 ? -71.620 -35.332 25.418 1.00 52.91 87 TRP A N 1
ATOM 604 C CA . TRP A 1 87 ? -70.175 -35.580 25.516 1.00 52.91 87 TRP A CA 1
ATOM 605 C C . TRP A 1 87 ? -69.293 -34.470 24.925 1.00 52.91 87 TRP A C 1
ATOM 607 O O . TRP A 1 87 ? -68.254 -34.161 25.501 1.00 52.91 87 TRP A O 1
ATOM 617 N N . LEU A 1 88 ? -69.713 -33.815 23.837 1.00 54.81 88 LEU A N 1
ATOM 618 C CA . LEU A 1 88 ? -68.950 -32.712 23.231 1.00 54.81 88 LEU A CA 1
ATOM 619 C C . LEU A 1 88 ? -68.863 -31.487 24.155 1.00 54.81 88 LEU A C 1
ATOM 621 O O . LEU A 1 88 ? -67.798 -30.886 24.276 1.00 54.81 88 LEU A O 1
ATOM 625 N N . ARG A 1 89 ? -69.949 -31.153 24.868 1.00 56.75 89 ARG A N 1
ATOM 626 C CA . ARG A 1 89 ? -69.932 -30.075 25.872 1.00 56.75 89 ARG A CA 1
ATOM 627 C C . ARG A 1 89 ? -69.096 -30.461 27.091 1.00 56.75 89 ARG A C 1
ATOM 629 O O . ARG A 1 89 ? -68.334 -29.635 27.572 1.00 56.75 89 ARG A O 1
ATOM 636 N N . VAL A 1 90 ? -69.177 -31.715 27.545 1.00 60.12 90 VAL A N 1
ATOM 637 C CA . VAL A 1 90 ? -68.356 -32.217 28.663 1.00 60.12 90 VAL A CA 1
ATOM 638 C C . VAL A 1 90 ? -66.860 -32.173 28.332 1.00 60.12 90 VAL A C 1
ATOM 640 O O . VAL A 1 90 ? -66.080 -31.750 29.178 1.00 60.12 90 VAL A O 1
ATOM 643 N N . LEU A 1 91 ? -66.451 -32.524 27.108 1.00 60.66 91 LEU A N 1
ATOM 644 C CA . LEU A 1 91 ? -65.055 -32.408 26.667 1.00 60.66 91 LEU A CA 1
ATOM 645 C C . LEU A 1 91 ? -64.586 -30.949 26.584 1.00 60.66 91 LEU A C 1
ATOM 647 O O . LEU A 1 91 ? -63.492 -30.645 27.052 1.00 60.66 91 LEU A O 1
ATOM 651 N N . PHE A 1 92 ? -65.416 -30.037 26.069 1.00 62.25 92 PHE A N 1
ATOM 652 C CA . PHE A 1 92 ? -65.091 -28.607 26.030 1.00 62.25 92 PHE A CA 1
ATOM 653 C C . PHE A 1 92 ? -64.982 -28.007 27.445 1.00 62.25 92 PHE A C 1
ATOM 655 O O . PHE A 1 92 ? -64.047 -27.268 27.737 1.00 62.25 92 PHE A O 1
ATOM 662 N N . CYS A 1 93 ? -65.872 -28.393 28.366 1.00 58.97 93 CYS A N 1
ATOM 663 C CA . CYS A 1 93 ? -65.781 -28.021 29.779 1.00 58.97 93 CYS A CA 1
ATOM 664 C C . CYS A 1 93 ? -64.570 -28.651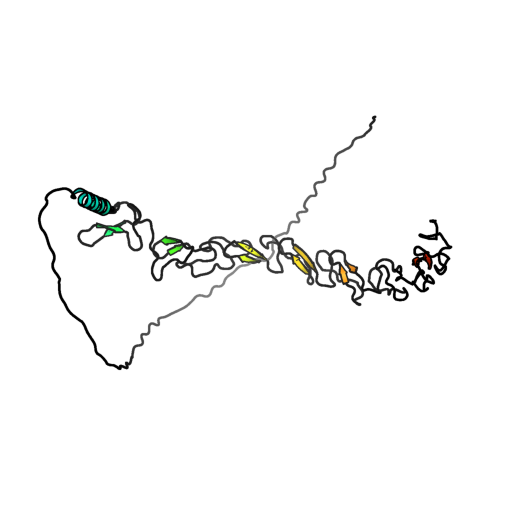 30.485 1.00 58.97 93 CYS A C 1
ATOM 666 O O . CYS A 1 93 ? -63.955 -27.986 31.309 1.00 58.97 93 CYS A O 1
ATOM 668 N N . LEU A 1 94 ? -64.181 -29.889 30.158 1.00 60.66 94 LEU A N 1
ATOM 669 C CA . LEU A 1 94 ? -62.955 -30.507 30.679 1.00 60.66 94 LEU A CA 1
ATOM 670 C C . LEU A 1 94 ? -61.696 -29.812 30.156 1.00 60.66 94 LEU A C 1
ATOM 672 O O . LEU A 1 94 ? -60.762 -29.616 30.926 1.00 60.66 94 LEU A O 1
ATOM 676 N N . GLN A 1 95 ? -61.672 -29.377 28.893 1.00 61.66 95 GLN A N 1
ATOM 677 C CA . GLN A 1 95 ? -60.594 -28.529 28.384 1.00 61.66 95 GLN A CA 1
ATOM 678 C C . GLN A 1 95 ? -60.571 -27.176 29.106 1.00 61.66 95 GLN A C 1
ATOM 680 O O . GLN A 1 95 ? -59.516 -26.784 29.591 1.00 61.66 95 GLN A O 1
ATOM 685 N N . LEU A 1 96 ? -61.713 -26.507 29.286 1.00 58.38 96 LEU A N 1
ATOM 686 C CA . LEU A 1 96 ? -61.784 -25.264 30.065 1.00 58.38 96 LEU A CA 1
ATOM 687 C C . LEU A 1 96 ? -61.343 -25.451 31.528 1.00 58.38 96 LEU A C 1
ATOM 689 O O . LEU A 1 96 ? -60.672 -24.576 32.060 1.00 58.38 96 LEU A O 1
ATOM 693 N N . LEU A 1 97 ? -61.642 -26.587 32.165 1.00 56.34 97 LEU A N 1
ATOM 694 C CA . LEU A 1 97 ? -61.173 -26.912 33.520 1.00 56.34 97 LEU A CA 1
ATOM 695 C C . LEU A 1 97 ? -59.664 -27.201 33.567 1.00 56.34 97 LEU A C 1
ATOM 697 O O . LEU A 1 97 ? -58.988 -26.729 34.477 1.00 56.34 97 LEU A O 1
ATOM 701 N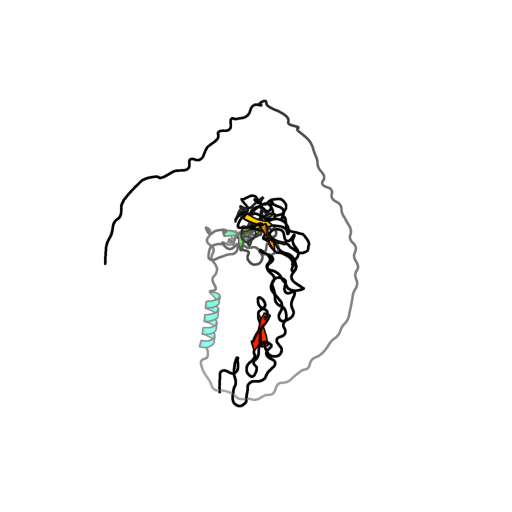 N . LEU A 1 98 ? -59.119 -27.910 32.574 1.00 54.31 98 LEU A N 1
ATOM 702 C CA . LEU A 1 98 ? -57.676 -28.146 32.439 1.00 54.31 98 LEU A CA 1
ATOM 703 C C . LEU A 1 98 ? -56.897 -26.849 32.159 1.00 54.31 98 LEU A C 1
ATOM 705 O O . LEU A 1 98 ? -55.772 -26.706 32.625 1.00 54.31 98 LEU A O 1
ATOM 709 N N . TRP A 1 99 ? -57.494 -25.890 31.444 1.00 47.59 99 TRP A N 1
ATOM 710 C CA . TRP A 1 99 ? -56.914 -24.560 31.220 1.00 47.59 99 TRP A CA 1
ATOM 711 C C . TRP A 1 99 ? -57.131 -23.616 32.417 1.00 47.59 99 TRP A C 1
ATOM 713 O O . TRP A 1 99 ? -56.280 -22.774 32.686 1.00 47.59 99 TRP A O 1
ATOM 723 N N . ALA A 1 100 ? -58.205 -23.793 33.195 1.00 48.22 100 ALA A N 1
ATOM 724 C CA . ALA A 1 100 ? -58.405 -23.123 34.486 1.00 48.22 100 ALA A CA 1
ATOM 725 C C . ALA A 1 100 ? -57.472 -23.656 35.594 1.00 48.22 100 ALA A C 1
ATOM 727 O O . ALA A 1 100 ? -57.315 -23.008 36.624 1.00 48.22 100 ALA A O 1
ATOM 728 N N . TRP A 1 101 ? -56.819 -24.802 35.374 1.00 42.50 101 TRP A N 1
ATOM 729 C CA . TRP A 1 101 ? -55.656 -25.265 36.144 1.00 42.50 101 TRP A CA 1
ATOM 730 C C . TRP A 1 101 ? -54.326 -24.688 35.613 1.00 42.50 101 TRP A C 1
ATOM 732 O O . TRP A 1 101 ? -53.251 -25.177 35.960 1.00 42.50 101 TRP A O 1
ATOM 742 N N . GLY A 1 102 ? -54.378 -23.615 34.812 1.00 46.94 102 GLY A N 1
ATOM 743 C CA . GLY A 1 102 ? -53.233 -22.739 34.573 1.00 46.94 102 GLY A CA 1
ATOM 744 C C . GLY A 1 102 ? -52.656 -22.263 35.908 1.00 46.94 102 GLY A C 1
ATOM 745 O O . GLY A 1 102 ? -53.362 -21.680 36.726 1.00 46.94 102 GLY A O 1
ATOM 746 N N . SER A 1 103 ? -51.388 -22.591 36.151 1.00 50.47 103 SER A N 1
ATOM 747 C CA . SER A 1 103 ? -50.811 -22.652 37.494 1.00 50.47 103 SER A CA 1
ATOM 748 C C . SER A 1 103 ? -50.956 -21.360 38.302 1.00 50.47 103 SER A C 1
ATOM 750 O O . SER A 1 103 ? -50.331 -20.350 37.978 1.00 50.47 103 SER A O 1
ATOM 752 N N . ALA A 1 104 ? -51.656 -21.434 39.439 1.00 57.22 104 ALA A N 1
ATOM 753 C CA . ALA A 1 104 ? -51.468 -20.481 40.529 1.00 57.22 104 ALA A CA 1
ATOM 754 C C . ALA A 1 104 ? -49.994 -20.556 40.969 1.00 57.22 104 ALA A C 1
ATOM 756 O O . ALA A 1 104 ? -49.535 -21.566 41.507 1.00 57.22 104 ALA A O 1
ATOM 757 N N . GLN A 1 105 ? -49.221 -19.530 40.619 1.00 63.25 105 GLN A N 1
ATOM 758 C CA . GLN A 1 105 ? -47.762 -19.587 40.617 1.00 63.25 105 GLN A CA 1
ATOM 759 C C . GLN A 1 105 ? -47.229 -19.314 42.038 1.00 63.25 105 GLN A C 1
ATOM 761 O O . GLN A 1 105 ? -46.929 -18.187 42.413 1.00 63.25 105 GLN A O 1
ATOM 766 N N . GLU A 1 106 ? -47.169 -20.352 42.869 1.00 83.00 106 GLU A N 1
ATOM 767 C CA . GLU A 1 106 ? -46.839 -20.226 44.294 1.00 83.00 106 GLU A CA 1
ATOM 768 C C . GLU A 1 106 ? -45.351 -19.894 44.542 1.00 83.00 106 GLU A C 1
ATOM 770 O O . GLU A 1 106 ? -44.459 -20.657 44.154 1.00 83.00 106 GLU A O 1
ATOM 775 N N . LEU A 1 107 ? -45.093 -18.760 45.204 1.00 86.12 107 LEU A N 1
ATOM 776 C CA . LEU A 1 107 ? -43.757 -18.268 45.572 1.00 86.12 107 LEU A CA 1
ATOM 777 C C . LEU A 1 107 ? -43.215 -18.939 46.844 1.00 86.12 107 LEU A C 1
ATOM 779 O O . LEU A 1 107 ? -43.965 -19.236 47.771 1.00 86.12 107 LEU A O 1
ATOM 783 N N . ASP A 1 108 ? -41.896 -19.121 46.911 1.00 89.88 108 ASP A N 1
ATOM 784 C CA . ASP A 1 108 ? -41.195 -19.557 48.124 1.00 89.88 108 ASP A CA 1
ATOM 785 C C . ASP A 1 108 ? -40.834 -18.345 49.002 1.00 89.88 108 ASP A C 1
ATOM 787 O O . ASP A 1 108 ? -40.202 -17.399 48.532 1.00 89.88 108 ASP A O 1
ATOM 791 N N . ALA A 1 109 ? -41.181 -18.375 50.292 1.00 87.19 109 ALA A N 1
ATOM 792 C CA . ALA A 1 109 ? -40.833 -17.321 51.252 1.00 87.19 109 ALA A CA 1
ATOM 793 C C . ALA A 1 109 ? -39.312 -17.158 51.473 1.00 87.19 109 ALA A C 1
ATOM 795 O O . ALA A 1 109 ? -38.876 -16.114 51.956 1.00 87.19 109 ALA A O 1
ATOM 796 N N . ALA A 1 110 ? -38.509 -18.171 51.129 1.00 89.56 110 ALA A N 1
ATOM 797 C CA . ALA A 1 110 ? -37.046 -18.123 51.119 1.00 89.56 110 ALA A CA 1
ATOM 798 C C . ALA A 1 110 ? -36.448 -17.866 49.715 1.00 89.56 110 ALA A C 1
ATOM 800 O O . ALA A 1 110 ? -35.224 -17.838 49.565 1.00 89.56 110 ALA A O 1
ATOM 801 N N . GLY A 1 111 ? -37.284 -17.689 48.684 1.00 89.00 111 GLY A N 1
ATOM 802 C CA . GLY A 1 111 ? -36.861 -17.475 47.298 1.00 89.00 111 GLY A CA 1
ATOM 803 C C . GLY A 1 111 ? -36.189 -16.117 47.060 1.00 89.00 111 GLY A C 1
ATOM 804 O O . GLY A 1 111 ? -36.468 -15.126 47.743 1.00 89.00 111 GLY A O 1
ATOM 805 N N . ARG A 1 112 ? -35.300 -16.027 46.058 1.00 92.44 112 ARG A N 1
ATOM 806 C CA . ARG A 1 112 ? -34.616 -14.759 45.745 1.00 92.44 112 ARG A CA 1
ATOM 807 C C . ARG A 1 112 ? -35.603 -13.693 45.281 1.00 92.44 112 ARG A C 1
ATOM 809 O O . ARG A 1 112 ? -36.453 -13.940 44.427 1.00 92.44 112 ARG A O 1
ATOM 816 N N . ASN A 1 113 ? -35.424 -12.495 45.838 1.00 92.94 113 ASN A N 1
ATOM 817 C CA . ASN A 1 113 ? -36.247 -11.305 45.616 1.00 92.94 113 ASN A CA 1
ATOM 818 C C . ASN A 1 113 ? -37.752 -11.526 45.864 1.00 92.94 113 ASN A C 1
ATOM 820 O O . ASN A 1 113 ? -38.573 -10.834 45.262 1.00 92.94 113 ASN A O 1
ATOM 824 N N . VAL A 1 114 ? -38.119 -12.459 46.747 1.00 93.69 114 VAL A N 1
ATOM 825 C CA . VAL A 1 114 ? -39.485 -12.568 47.269 1.00 93.69 114 VAL A CA 1
ATOM 826 C C . VAL A 1 114 ? -39.628 -11.637 48.475 1.00 93.69 114 VAL A C 1
ATOM 828 O O . VAL A 1 114 ? -38.788 -11.613 49.374 1.00 93.69 114 VAL A O 1
ATOM 831 N N . CYS A 1 115 ? -40.687 -10.836 48.469 1.00 92.44 115 CYS A N 1
ATOM 832 C CA . CYS A 1 115 ? -41.041 -9.862 49.490 1.00 92.44 115 CYS A CA 1
ATOM 833 C C . CYS A 1 115 ? -42.415 -10.210 50.088 1.00 92.44 115 CYS A C 1
ATOM 835 O O . CYS A 1 115 ? -43.281 -10.764 49.410 1.00 92.44 115 CYS A O 1
ATOM 837 N N . VAL A 1 116 ? -42.639 -9.843 51.353 1.00 89.31 116 VAL A N 1
ATOM 838 C CA . VAL A 1 116 ? -43.983 -9.877 51.953 1.00 89.31 116 VAL A CA 1
ATOM 839 C C . VAL A 1 116 ? -44.740 -8.627 51.509 1.00 89.31 116 VAL A C 1
ATOM 841 O O . VAL A 1 116 ? -44.322 -7.508 51.826 1.00 89.31 116 VAL A O 1
ATOM 844 N N . ASP A 1 117 ? -45.844 -8.812 50.789 1.00 84.44 117 ASP A N 1
ATOM 845 C CA . ASP A 1 117 ? -46.740 -7.722 50.420 1.00 84.44 117 ASP A CA 1
ATOM 846 C C . ASP A 1 117 ? -47.583 -7.283 51.629 1.00 84.44 117 ASP A C 1
ATOM 848 O O . ASP A 1 117 ? -47.982 -8.098 52.465 1.00 84.44 117 ASP A O 1
ATOM 852 N N . LYS A 1 118 ? -47.817 -5.971 51.748 1.00 81.00 118 LYS A N 1
ATOM 853 C CA . LYS A 1 118 ? -48.486 -5.347 52.903 1.00 81.00 118 LYS A CA 1
ATOM 854 C C . LYS A 1 118 ? -49.950 -4.977 52.652 1.00 81.00 118 LYS A C 1
ATOM 856 O O . LYS A 1 118 ? -50.577 -4.396 53.539 1.00 81.00 118 LYS A O 1
ATOM 861 N N . SER A 1 119 ? -50.495 -5.284 51.476 1.00 78.25 119 SER A N 1
ATOM 862 C CA . SER A 1 119 ? -51.944 -5.307 51.278 1.00 78.25 119 SER A CA 1
ATOM 863 C C . SER A 1 119 ? -52.598 -6.399 52.139 1.00 78.25 119 SER A C 1
ATOM 865 O O . SER A 1 119 ? -51.927 -7.219 52.768 1.00 78.25 119 SER A O 1
ATOM 867 N N . VAL A 1 120 ? -53.927 -6.367 52.246 1.00 75.06 120 VAL A N 1
ATOM 868 C CA . VAL A 1 120 ? -54.705 -7.342 53.021 1.00 75.06 120 VAL A CA 1
ATOM 869 C C . VAL A 1 120 ? -55.585 -8.135 52.048 1.00 75.06 120 VAL A C 1
ATOM 871 O O . VAL A 1 120 ? -56.388 -7.509 51.354 1.00 75.06 120 VAL A O 1
ATOM 874 N N . PRO A 1 121 ? -55.490 -9.480 51.998 1.00 69.44 121 PRO A N 1
ATOM 875 C CA . PRO A 1 121 ? -54.649 -10.353 52.826 1.00 69.44 121 PRO A CA 1
ATOM 876 C C . PRO A 1 121 ? -53.153 -10.277 52.473 1.00 69.44 121 PRO A C 1
ATOM 878 O O . PRO A 1 121 ? -52.790 -10.253 51.301 1.00 69.44 121 PRO A O 1
ATOM 881 N N . ALA A 1 122 ? -52.292 -10.290 53.496 1.00 69.56 122 ALA A N 1
ATOM 882 C CA . ALA A 1 122 ? -50.842 -10.234 53.313 1.00 69.56 122 ALA A CA 1
ATOM 883 C C . ALA A 1 122 ? -50.329 -11.509 52.627 1.00 69.56 122 ALA A C 1
ATOM 885 O O . ALA A 1 122 ? -50.545 -12.617 53.124 1.00 69.56 122 ALA A O 1
ATOM 886 N N . GLY A 1 123 ? -49.655 -11.340 51.491 1.00 84.31 123 GLY A N 1
ATOM 887 C CA . GLY A 1 123 ? -49.168 -12.428 50.644 1.00 84.31 123 GLY A CA 1
ATOM 888 C C . GLY A 1 123 ? -47.666 -12.356 50.374 1.00 84.31 123 GLY A C 1
ATOM 889 O O . GLY A 1 123 ? -46.970 -11.446 50.825 1.00 84.31 123 GLY A O 1
ATOM 890 N N . LEU A 1 124 ? -47.168 -13.321 49.605 1.00 89.50 124 LEU A N 1
ATOM 891 C CA . LEU A 1 124 ? -45.841 -13.251 48.995 1.00 89.50 124 LEU A CA 1
ATOM 892 C C . LEU A 1 124 ? -45.967 -12.621 47.606 1.00 89.50 124 LEU A C 1
ATOM 894 O O . LEU A 1 124 ? -46.853 -12.988 46.837 1.00 89.50 124 LEU A O 1
ATOM 898 N N . ALA A 1 125 ? -45.063 -11.703 47.283 1.00 91.62 125 ALA A N 1
ATOM 899 C CA . ALA A 1 125 ? -44.956 -11.062 45.977 1.00 91.62 125 ALA A CA 1
ATOM 900 C C . ALA A 1 125 ? -43.481 -10.918 45.585 1.00 91.62 125 ALA A C 1
ATOM 902 O O . ALA A 1 125 ? -42.586 -11.046 46.422 1.00 91.62 125 ALA A O 1
ATOM 903 N N . CYS A 1 126 ? -43.198 -10.613 44.320 1.00 92.31 126 CYS A N 1
ATOM 904 C CA . CYS A 1 126 ? -41.849 -10.200 43.947 1.00 92.31 126 CYS A CA 1
ATOM 905 C C . CYS A 1 126 ? -41.535 -8.807 44.502 1.00 92.31 126 CYS A C 1
ATOM 907 O O . CYS A 1 126 ? -42.370 -7.904 44.471 1.00 92.31 126 CYS A O 1
ATOM 909 N N . CYS A 1 127 ? -40.313 -8.624 44.999 1.00 93.38 127 CYS A N 1
ATOM 910 C CA . CYS A 1 127 ? -39.816 -7.313 45.394 1.00 93.38 127 CYS A CA 1
ATOM 911 C C . CYS A 1 127 ? -39.821 -6.344 44.189 1.00 93.38 127 CYS A C 1
ATOM 913 O O . CYS A 1 127 ? -39.652 -6.794 43.051 1.00 93.38 127 CYS A O 1
ATOM 915 N N . PRO A 1 128 ? -39.969 -5.020 44.405 1.00 91.69 128 PRO A N 1
ATOM 916 C CA . PRO A 1 128 ? -40.097 -4.044 43.323 1.00 91.69 128 PRO A CA 1
ATOM 917 C C . PRO A 1 128 ? -39.021 -4.174 42.237 1.00 91.69 128 PRO A C 1
ATOM 919 O O . PRO A 1 128 ? -37.828 -4.261 42.533 1.00 91.69 128 PRO A O 1
ATOM 922 N N . GLY A 1 129 ? -39.460 -4.188 40.976 1.00 91.19 129 GLY A N 1
ATOM 923 C CA . GLY A 1 129 ? -38.587 -4.339 39.809 1.00 91.19 129 GLY A CA 1
ATOM 924 C C . GLY A 1 129 ? -38.159 -5.776 39.482 1.00 91.19 129 GLY A C 1
ATOM 925 O O . GLY A 1 129 ? -37.340 -5.964 38.585 1.00 91.19 129 GLY A O 1
ATOM 926 N N . TRP A 1 130 ? -38.697 -6.792 40.159 1.00 93.25 130 TRP A N 1
ATOM 927 C CA . TRP A 1 130 ? -38.513 -8.200 39.795 1.00 93.25 130 TRP A CA 1
ATOM 928 C C . TRP A 1 130 ? -39.842 -8.828 39.373 1.00 93.25 130 TRP A C 1
ATOM 930 O O . TRP A 1 130 ? -40.896 -8.513 39.923 1.00 93.25 130 TRP A O 1
ATOM 940 N N . ARG A 1 131 ? -39.781 -9.748 38.409 1.00 92.31 131 ARG A N 1
ATOM 941 C CA . ARG A 1 131 ? -40.908 -10.573 37.956 1.00 92.31 131 ARG A CA 1
ATOM 942 C C . ARG A 1 131 ? -40.662 -12.038 38.306 1.00 92.31 131 ARG A C 1
ATOM 944 O O . ARG A 1 131 ? -39.521 -12.489 38.409 1.00 92.31 131 ARG A O 1
ATOM 951 N N . GLN A 1 132 ? -41.752 -12.775 38.482 1.00 92.94 132 GLN A N 1
ATOM 952 C CA . GLN A 1 132 ? -41.707 -14.175 38.883 1.00 92.94 132 GLN A CA 1
ATOM 953 C C . GLN A 1 132 ? -41.142 -15.071 37.775 1.00 92.94 132 GLN A C 1
ATOM 955 O O . GLN A 1 132 ? -41.402 -14.874 36.585 1.00 92.94 132 GLN A O 1
ATOM 960 N N . GLU A 1 133 ? -40.387 -16.082 38.193 1.00 92.50 133 GLU A N 1
ATOM 961 C CA . GLU A 1 133 ? -39.810 -17.117 37.346 1.00 92.50 133 GLU A CA 1
ATOM 962 C C . GLU A 1 133 ? -39.771 -18.430 38.151 1.00 92.50 133 GLU A C 1
ATOM 964 O O . GLU A 1 133 ? -38.898 -18.674 38.983 1.00 92.50 133 GLU A O 1
ATOM 969 N N . GLY A 1 134 ? -40.802 -19.264 37.977 1.00 89.69 134 GLY A N 1
ATOM 970 C CA . GLY A 1 134 ? -41.024 -20.431 38.835 1.00 89.69 134 GLY A CA 1
ATOM 971 C C . GLY A 1 134 ? -41.491 -20.030 40.241 1.00 89.69 134 GLY A C 1
ATOM 972 O O . GLY A 1 134 ? -42.521 -19.372 40.381 1.00 89.69 134 GLY A O 1
ATOM 973 N N . LYS A 1 135 ? -40.755 -20.452 41.279 1.00 91.75 135 LYS A N 1
ATOM 974 C CA . LYS A 1 135 ? -41.040 -20.131 42.696 1.00 91.75 135 LYS A CA 1
ATOM 975 C C . LYS A 1 135 ? -40.222 -18.954 43.248 1.00 91.75 135 LYS A C 1
ATOM 977 O O . LYS A 1 135 ? -40.407 -18.573 44.401 1.00 91.75 135 LYS A O 1
ATOM 982 N N . GLU A 1 136 ? -39.324 -18.393 42.443 1.00 93.62 136 GLU A N 1
ATOM 983 C CA . GLU A 1 136 ? -38.465 -17.262 42.800 1.00 93.62 136 GLU A CA 1
ATOM 984 C C . GLU A 1 136 ? -38.762 -16.050 41.900 1.00 93.62 136 GLU A C 1
ATOM 986 O O . GLU A 1 136 ? -39.500 -16.145 40.918 1.00 93.62 136 GLU A O 1
ATOM 991 N N . CYS A 1 137 ? -38.155 -14.906 42.212 1.00 93.19 137 CYS A N 1
ATOM 992 C CA . CYS A 1 137 ? -38.247 -13.679 41.425 1.00 93.19 137 CYS A CA 1
ATOM 993 C C . CYS A 1 137 ? -36.869 -13.336 40.835 1.00 93.19 137 CYS A C 1
ATOM 995 O O . CYS A 1 137 ? -36.233 -12.344 41.200 1.00 93.19 137 CYS A O 1
ATOM 997 N N . THR A 1 138 ? -36.355 -14.217 39.970 1.00 93.25 138 THR A N 1
ATOM 998 C CA . THR A 1 138 ? -34.999 -14.129 39.391 1.00 93.25 138 THR A CA 1
ATOM 999 C C . THR A 1 138 ? -34.898 -13.270 38.136 1.00 93.25 138 THR A C 1
ATOM 1001 O O . THR A 1 138 ? -33.810 -12.775 37.839 1.00 93.25 138 THR A O 1
ATOM 1004 N N . ALA A 1 139 ? -36.000 -13.047 37.422 1.00 92.25 139 ALA A N 1
ATOM 1005 C CA . ALA A 1 139 ? -36.020 -12.203 36.236 1.00 92.25 139 ALA A CA 1
ATOM 1006 C C . ALA A 1 139 ? -36.217 -10.726 36.630 1.00 92.25 139 ALA A C 1
ATOM 1008 O O . ALA A 1 139 ? -37.219 -10.349 37.241 1.00 92.25 139 ALA A O 1
ATOM 1009 N N . ALA A 1 140 ? -35.241 -9.883 36.295 1.00 93.06 140 ALA A N 1
ATOM 1010 C CA . ALA A 1 140 ? -35.295 -8.444 36.541 1.00 93.06 140 ALA A CA 1
ATOM 1011 C C . ALA A 1 140 ? -36.178 -7.720 35.507 1.00 93.06 140 ALA A C 1
ATOM 1013 O O . ALA A 1 140 ? -36.291 -8.155 34.359 1.00 93.06 140 ALA A O 1
ATOM 1014 N N . VAL A 1 141 ? -36.775 -6.600 35.915 1.00 92.31 141 VAL A N 1
ATOM 1015 C CA . VAL A 1 141 ? -37.596 -5.721 35.073 1.00 92.31 141 VAL A CA 1
ATOM 1016 C C . VAL A 1 141 ? -36.782 -4.486 34.677 1.00 92.31 141 VAL A C 1
ATOM 1018 O O . VAL A 1 141 ? -36.268 -3.759 35.529 1.00 92.31 141 VAL A O 1
ATOM 1021 N N . CYS A 1 142 ? -36.681 -4.253 33.371 1.00 90.25 142 CYS A N 1
ATOM 1022 C CA . CYS A 1 142 ? -36.106 -3.056 32.764 1.00 90.25 142 CYS A CA 1
ATOM 1023 C C . CYS A 1 142 ? -37.089 -2.607 31.676 1.00 90.25 142 CYS A C 1
ATOM 1025 O O . CYS A 1 142 ? -37.063 -3.125 30.560 1.00 90.25 142 CYS A O 1
ATOM 1027 N N . GLU A 1 143 ? -38.007 -1.713 32.039 1.00 88.56 143 GLU A N 1
ATOM 1028 C CA . GLU A 1 143 ? -39.151 -1.270 31.232 1.00 88.56 143 GLU A CA 1
ATOM 1029 C C . GLU A 1 143 ? -39.305 0.259 31.352 1.00 88.56 143 GLU A C 1
ATOM 1031 O O . GLU A 1 143 ? -38.774 0.870 32.279 1.00 88.56 143 GLU A O 1
ATOM 1036 N N . GLY A 1 144 ? -40.025 0.894 30.421 1.00 86.38 144 GLY A N 1
ATOM 1037 C CA . GLY A 1 144 ? -40.161 2.356 30.393 1.00 86.38 144 GLY A CA 1
ATOM 1038 C C . GLY A 1 144 ? -38.861 3.060 29.983 1.00 86.38 144 GLY A C 1
ATOM 1039 O O . GLY A 1 144 ? -38.210 2.642 29.027 1.00 86.38 144 GLY A O 1
ATOM 1040 N N . GLU A 1 145 ? -38.487 4.131 30.688 1.00 82.62 145 GLU A N 1
ATOM 1041 C CA . GLU A 1 145 ? -37.245 4.883 30.421 1.00 82.62 145 GLU A CA 1
ATOM 1042 C C . GLU A 1 145 ? -35.976 4.070 30.744 1.00 82.62 145 GLU A C 1
ATOM 1044 O O . GLU A 1 145 ? -34.940 4.262 30.110 1.00 82.62 145 GLU A O 1
ATOM 1049 N N . ASP A 1 146 ? -36.079 3.102 31.660 1.00 81.31 146 ASP A N 1
ATOM 1050 C CA . ASP A 1 146 ? -34.991 2.201 32.059 1.00 81.31 146 ASP A CA 1
ATOM 1051 C C . ASP A 1 146 ? -34.881 0.940 31.173 1.00 81.31 146 ASP A C 1
ATOM 1053 O O . ASP A 1 146 ? -34.182 -0.016 31.520 1.00 81.31 146 ASP A O 1
ATOM 1057 N N . ALA A 1 147 ? -35.590 0.892 30.041 1.00 87.06 147 ALA A N 1
ATOM 1058 C CA . ALA A 1 147 ? -35.614 -0.276 29.167 1.00 87.06 147 ALA A CA 1
ATOM 1059 C C . ALA A 1 147 ? -34.257 -0.549 28.493 1.00 87.06 147 ALA A C 1
ATOM 1061 O O . ALA A 1 147 ? -33.678 0.312 27.829 1.00 87.06 147 ALA A O 1
ATOM 1062 N N . CYS A 1 148 ? -33.783 -1.795 28.595 1.00 88.81 148 CYS A N 1
ATOM 1063 C CA . CYS A 1 148 ? -32.612 -2.244 27.843 1.00 88.81 148 CYS A CA 1
ATOM 1064 C C . CYS A 1 148 ? -32.928 -2.297 26.346 1.00 88.81 148 CYS A C 1
ATOM 1066 O O . CYS A 1 148 ? -34.013 -2.720 25.941 1.00 88.81 148 CYS A O 1
ATOM 1068 N N . THR A 1 149 ? -31.972 -1.898 25.511 1.00 88.19 149 THR A N 1
ATOM 1069 C CA . THR A 1 149 ? -32.154 -1.901 24.056 1.00 88.19 149 THR A CA 1
ATOM 1070 C C . THR A 1 149 ? -31.871 -3.287 23.461 1.00 88.19 149 THR A C 1
ATOM 1072 O O . THR A 1 149 ? -31.524 -4.236 24.168 1.00 88.19 149 THR A O 1
ATOM 1075 N N . ALA A 1 150 ? -32.018 -3.437 22.141 1.00 79.25 150 ALA A N 1
ATOM 1076 C CA . ALA A 1 150 ? -31.658 -4.681 21.467 1.00 79.25 150 ALA A CA 1
ATOM 1077 C C . ALA A 1 150 ? -30.192 -5.087 21.751 1.00 79.25 150 ALA A C 1
ATOM 1079 O O . ALA A 1 150 ? -29.293 -4.239 21.854 1.00 79.25 150 ALA A O 1
ATOM 1080 N N . ASP A 1 151 ? -29.993 -6.403 21.874 1.00 85.62 151 ASP A N 1
ATOM 1081 C CA . ASP A 1 151 ? -28.745 -7.097 22.230 1.00 85.62 151 ASP A CA 1
ATOM 1082 C C . ASP A 1 151 ? -28.198 -6.831 23.653 1.00 85.62 151 ASP A C 1
ATOM 1084 O O . ASP A 1 151 ? -27.054 -7.176 23.961 1.00 85.62 151 ASP A O 1
ATOM 1088 N N . GLU A 1 152 ? -29.011 -6.265 24.550 1.00 90.81 152 GLU A N 1
ATOM 1089 C CA . GLU A 1 152 ? -28.680 -6.040 25.967 1.00 90.81 152 GLU A CA 1
ATOM 1090 C C . GLU A 1 152 ? -29.475 -6.964 26.900 1.00 90.81 152 GLU A C 1
ATOM 1092 O O . GLU A 1 152 ? -30.473 -7.569 26.513 1.00 90.81 152 GLU A O 1
ATOM 1097 N N . VAL A 1 153 ? -29.012 -7.116 28.146 1.00 91.75 153 VAL A N 1
ATOM 1098 C CA . VAL A 1 153 ? -29.635 -8.025 29.127 1.00 91.75 153 VAL A CA 1
ATOM 1099 C C . VAL A 1 153 ? -29.893 -7.293 30.437 1.00 91.75 153 VAL A C 1
ATOM 1101 O O . VAL A 1 153 ? -28.946 -6.852 31.082 1.00 91.75 153 VAL A O 1
ATOM 1104 N N . CYS A 1 154 ? -31.154 -7.211 30.862 1.00 92.19 154 CYS A N 1
ATOM 1105 C CA . CYS A 1 154 ? -31.521 -6.721 32.192 1.00 92.19 154 CYS A CA 1
ATOM 1106 C C . CYS A 1 154 ? -30.940 -7.662 33.264 1.00 92.19 154 CYS A C 1
ATOM 1108 O O . CYS A 1 154 ? -31.255 -8.852 33.276 1.00 92.19 154 CYS A O 1
ATOM 1110 N N . VAL A 1 155 ? -30.057 -7.158 34.133 1.00 91.81 155 VAL A N 1
ATOM 1111 C CA . VAL A 1 155 ? -29.374 -7.970 35.169 1.00 91.81 155 VAL A CA 1
ATOM 1112 C C . VAL A 1 155 ? -29.783 -7.612 36.596 1.00 91.81 155 VAL A C 1
ATOM 1114 O O . VAL A 1 155 ? -29.543 -8.394 37.515 1.00 91.81 155 VAL A O 1
ATOM 1117 N N . LYS A 1 156 ? -30.385 -6.436 36.786 1.00 90.56 156 LYS A N 1
ATOM 1118 C CA . LYS A 1 156 ? -31.046 -5.956 38.010 1.00 90.56 156 LYS A CA 1
ATOM 1119 C C . LYS A 1 156 ? -32.145 -4.964 37.592 1.00 90.56 156 LYS A C 1
ATOM 1121 O O . LYS A 1 156 ? -32.061 -4.471 36.467 1.00 90.56 156 LYS A O 1
ATOM 1126 N N . PRO A 1 157 ? -33.117 -4.631 38.463 1.00 90.88 157 PRO A N 1
ATOM 1127 C CA . PRO A 1 157 ? -34.085 -3.569 38.197 1.00 90.88 157 PRO A CA 1
ATOM 1128 C C . PRO A 1 157 ? -33.402 -2.300 37.677 1.00 90.88 157 PRO A C 1
ATOM 1130 O O . PRO A 1 157 ? -32.488 -1.795 38.332 1.00 90.88 157 PRO A O 1
ATOM 1133 N N . GLY A 1 158 ? -33.797 -1.839 36.489 1.00 87.62 158 GLY A N 1
ATOM 1134 C CA . GLY A 1 158 ? -33.237 -0.649 35.833 1.00 87.62 158 GLY A CA 1
ATOM 1135 C C . GLY A 1 158 ? -31.724 -0.667 35.550 1.00 87.62 158 GLY A C 1
ATOM 1136 O O . GLY A 1 158 ? -31.121 0.391 35.382 1.00 87.62 158 GLY A O 1
ATOM 1137 N N . VAL A 1 159 ? -31.074 -1.840 35.517 1.00 90.94 159 VAL A N 1
ATOM 1138 C CA . VAL A 1 159 ? -29.645 -1.958 35.176 1.00 90.94 159 VAL A CA 1
ATOM 1139 C C . VAL A 1 159 ? -29.428 -3.016 34.103 1.00 90.94 159 VAL A C 1
ATOM 1141 O O . VAL A 1 159 ? -29.553 -4.226 34.335 1.00 90.94 159 VAL A O 1
ATOM 1144 N N . CYS A 1 160 ? -29.005 -2.541 32.939 1.00 92.44 160 CYS A N 1
ATOM 1145 C CA . CYS A 1 160 ? -28.651 -3.359 31.794 1.00 92.44 160 CYS A CA 1
ATOM 1146 C C . CYS A 1 160 ? -27.176 -3.781 31.848 1.00 92.44 160 CYS A C 1
ATOM 1148 O O . CYS A 1 160 ? -26.295 -3.018 32.243 1.00 92.44 160 CYS A O 1
ATOM 1150 N N . ARG A 1 161 ? -26.892 -5.010 31.410 1.00 93.81 161 ARG A N 1
ATOM 1151 C CA . ARG A 1 161 ? -25.565 -5.431 30.955 1.00 93.81 161 ARG A CA 1
ATOM 1152 C C . ARG A 1 161 ? -25.457 -5.088 29.475 1.00 93.81 161 ARG A C 1
ATOM 1154 O O . ARG A 1 161 ? -26.251 -5.580 28.668 1.00 93.81 161 ARG A O 1
ATOM 1161 N N . CYS A 1 162 ? -24.472 -4.273 29.142 1.00 94.75 162 CYS A N 1
ATOM 1162 C CA . CYS A 1 162 ? -24.375 -3.602 27.861 1.00 94.75 162 CYS A CA 1
ATOM 1163 C C . CYS A 1 162 ? -23.794 -4.479 26.759 1.00 94.75 162 CYS A C 1
ATOM 1165 O O . CYS A 1 162 ? -22.892 -5.294 26.984 1.00 94.75 162 CYS A O 1
ATOM 1167 N N . LYS A 1 163 ? -24.273 -4.249 25.532 1.00 94.56 163 LYS A N 1
ATOM 1168 C CA . LYS A 1 163 ? -23.659 -4.799 24.323 1.00 94.56 163 LYS A CA 1
ATOM 1169 C C . LYS A 1 163 ? -22.217 -4.283 24.164 1.00 94.56 163 LYS A C 1
ATOM 1171 O O . LYS A 1 163 ? -21.881 -3.217 24.690 1.00 94.56 163 LYS A O 1
ATOM 1176 N N . PRO A 1 164 ? -21.338 -5.017 23.458 1.00 96.38 164 PRO A N 1
ATOM 1177 C CA . PRO A 1 164 ? -19.942 -4.624 23.316 1.00 96.38 164 PRO A CA 1
ATOM 1178 C C . PRO A 1 164 ? -19.762 -3.212 22.752 1.00 96.38 164 PRO A C 1
ATOM 1180 O O . PRO A 1 164 ? -20.422 -2.823 21.790 1.00 96.38 164 PRO A O 1
ATOM 1183 N N . GLY A 1 165 ? -18.841 -2.455 23.345 1.00 95.81 165 GLY A N 1
ATOM 1184 C CA . GLY A 1 165 ? -18.557 -1.073 22.963 1.00 95.81 165 GLY A CA 1
ATOM 1185 C C . GLY A 1 165 ? -19.352 -0.007 23.720 1.00 95.81 165 GLY A C 1
ATOM 1186 O O . GLY A 1 165 ? -19.144 1.179 23.449 1.00 95.81 165 GLY A O 1
ATOM 1187 N N . PHE A 1 166 ? -20.203 -0.403 24.674 1.00 95.56 166 PHE A N 1
ATOM 1188 C CA . PHE A 1 166 ? -21.034 0.493 25.481 1.00 95.56 166 PHE A CA 1
ATOM 1189 C C . PHE A 1 166 ? -20.977 0.183 26.990 1.00 95.56 166 PHE A C 1
ATOM 1191 O O . PHE A 1 166 ? -20.672 -0.940 27.396 1.00 95.56 166 PHE A O 1
ATOM 1198 N N . PHE A 1 167 ? -21.282 1.189 27.818 1.00 94.44 167 PHE A N 1
ATOM 1199 C CA . PHE A 1 167 ? -21.383 1.110 29.281 1.00 94.44 167 PHE A CA 1
ATOM 1200 C C . PHE A 1 167 ? -22.375 2.142 29.865 1.00 94.44 167 PHE A C 1
ATOM 1202 O O . PHE A 1 167 ? -22.930 2.981 29.150 1.00 94.44 167 PHE A O 1
ATOM 1209 N N . GLY A 1 168 ? -22.570 2.084 31.187 1.00 90.56 168 GLY A N 1
ATOM 1210 C CA . GLY A 1 168 ? -23.550 2.880 31.941 1.00 90.56 168 GLY A CA 1
ATOM 1211 C C . GLY A 1 168 ? -24.836 2.092 32.212 1.00 90.56 168 GLY A C 1
ATOM 1212 O O . GLY A 1 168 ? -25.060 1.065 31.584 1.00 90.56 168 GLY A O 1
ATOM 1213 N N . ALA A 1 169 ? -25.681 2.551 33.144 1.00 85.94 169 ALA A N 1
ATOM 1214 C CA . ALA A 1 169 ? -26.880 1.808 33.571 1.00 85.94 169 ALA A CA 1
ATOM 1215 C C . ALA A 1 169 ? -27.848 1.486 32.413 1.00 85.94 169 ALA A C 1
ATOM 1217 O O . ALA A 1 169 ? -28.348 0.366 32.324 1.00 85.94 169 ALA A O 1
ATOM 1218 N N . HIS A 1 170 ? -28.016 2.448 31.497 1.00 86.06 170 HIS A N 1
ATOM 1219 C CA . HIS A 1 170 ? -28.860 2.371 30.295 1.00 86.06 170 HIS A CA 1
ATOM 1220 C C . HIS A 1 170 ? -28.026 2.235 29.001 1.00 86.06 170 HIS A C 1
ATOM 1222 O O . HIS A 1 170 ? -28.487 2.580 27.917 1.00 86.06 170 HIS A O 1
ATOM 1228 N N . CYS A 1 171 ? -26.755 1.824 29.112 1.00 91.75 171 CYS A N 1
ATOM 1229 C CA . CYS A 1 171 ? -25.868 1.489 27.986 1.00 91.75 171 CYS A CA 1
ATOM 1230 C C . CYS A 1 171 ? -25.686 2.553 26.881 1.00 91.75 171 CYS A C 1
ATOM 1232 O O . CYS A 1 171 ? -25.252 2.251 25.771 1.00 91.75 171 CYS A O 1
ATOM 1234 N N . SER A 1 172 ? -25.959 3.823 27.182 1.00 90.81 172 SER A N 1
ATOM 1235 C CA . SER A 1 172 ? -25.900 4.935 26.227 1.00 90.81 172 SER A CA 1
ATOM 1236 C C . SER A 1 172 ? -24.489 5.491 25.988 1.00 90.81 172 SER A C 1
ATOM 1238 O O . SER A 1 172 ? -24.249 6.152 24.975 1.00 90.81 172 SER A O 1
ATOM 1240 N N . SER A 1 173 ? -23.532 5.224 26.885 1.00 93.25 173 SER A N 1
ATOM 1241 C CA . SER A 1 173 ? -22.156 5.730 26.776 1.00 93.25 173 SER A CA 1
ATOM 1242 C C . SER A 1 173 ? -21.263 4.761 26.003 1.00 93.25 173 SER A C 1
ATOM 1244 O O . SER A 1 173 ? -21.224 3.575 26.311 1.00 93.25 173 SER A O 1
ATOM 1246 N N . ARG A 1 174 ? -20.502 5.252 25.017 1.00 95.19 174 ARG A N 1
ATOM 1247 C CA . ARG A 1 174 ? -19.513 4.450 24.264 1.00 95.19 174 ARG A CA 1
ATOM 1248 C C . ARG A 1 174 ? -18.223 4.259 25.063 1.00 95.19 174 ARG A C 1
ATOM 1250 O O . ARG A 1 174 ? -17.826 5.175 25.780 1.00 95.19 174 ARG A O 1
ATOM 1257 N N . CYS A 1 175 ? -17.527 3.134 24.889 1.00 96.50 175 CYS A N 1
ATOM 1258 C CA . CYS A 1 175 ? -16.248 2.902 25.573 1.00 96.50 175 CYS A CA 1
ATOM 1259 C C . CYS A 1 175 ? -15.208 4.004 25.289 1.00 96.50 175 CYS A C 1
ATOM 1261 O O . CYS A 1 175 ? -15.021 4.370 24.125 1.00 96.50 175 CYS A O 1
ATOM 1263 N N . PRO A 1 176 ? -14.482 4.493 26.316 1.00 95.00 176 PRO A N 1
ATOM 1264 C CA . PRO A 1 176 ? -13.286 5.311 26.124 1.00 95.00 176 PRO A CA 1
ATOM 1265 C C . PRO A 1 176 ? -12.174 4.527 25.408 1.00 95.00 176 PRO A C 1
ATOM 1267 O O . PRO A 1 176 ? -12.080 3.317 25.584 1.00 95.00 176 PRO A O 1
ATOM 1270 N N . ASP A 1 177 ? -11.256 5.215 24.716 1.00 91.69 177 ASP A N 1
ATOM 1271 C CA . ASP A 1 177 ? -10.129 4.634 23.942 1.00 91.69 177 ASP A CA 1
ATOM 1272 C C . ASP A 1 177 ? -9.210 3.649 24.716 1.00 91.69 177 ASP A C 1
ATOM 1274 O O . ASP A 1 177 ? -8.372 2.973 24.115 1.00 91.69 177 ASP A O 1
ATOM 1278 N N . GLN A 1 178 ? -9.325 3.589 26.046 1.00 95.44 178 GLN A N 1
ATOM 1279 C CA . GLN A 1 178 ? -8.587 2.682 26.936 1.00 95.44 178 GLN A CA 1
ATOM 1280 C C . GLN A 1 178 ? -9.282 1.323 27.148 1.00 95.44 178 GLN A C 1
ATOM 1282 O O . GLN A 1 178 ? -8.657 0.409 27.690 1.00 95.44 178 GLN A O 1
ATOM 1287 N N . TYR A 1 179 ? -10.547 1.178 26.740 1.00 96.81 179 TYR A N 1
ATOM 1288 C CA . TYR A 1 179 ? -11.412 0.056 27.107 1.00 96.81 179 TYR A CA 1
ATOM 1289 C C . TYR A 1 179 ? -12.274 -0.463 25.947 1.00 96.81 179 TYR A C 1
ATOM 1291 O O . TYR A 1 179 ? -12.574 0.255 24.994 1.00 96.81 179 TYR A O 1
ATOM 1299 N N . TRP A 1 180 ? -12.701 -1.722 26.041 1.00 97.81 180 TRP A N 1
ATOM 1300 C CA . TRP A 1 180 ? -13.529 -2.395 25.038 1.00 97.81 180 TRP A CA 1
ATOM 1301 C C . TRP A 1 180 ? -14.390 -3.516 25.641 1.00 97.81 180 TRP A C 1
ATOM 1303 O O . TRP A 1 180 ? -14.310 -3.833 26.833 1.00 97.81 180 TRP A O 1
ATOM 1313 N N . GLY A 1 181 ? -15.215 -4.132 24.794 1.00 96.69 181 GLY A N 1
ATOM 1314 C CA . GLY A 1 181 ? -16.082 -5.251 25.150 1.00 96.69 181 GLY A CA 1
ATOM 1315 C C . GLY A 1 181 ? -17.384 -4.808 25.831 1.00 96.69 181 GLY A C 1
ATOM 1316 O O . GLY A 1 181 ? -17.702 -3.615 25.847 1.00 96.69 181 GLY A O 1
ATOM 1317 N N . PRO A 1 182 ? -18.185 -5.757 26.348 1.00 95.38 182 PRO A N 1
ATOM 1318 C CA . PRO A 1 182 ? -19.413 -5.449 27.077 1.00 95.38 182 PRO A CA 1
ATOM 1319 C C . PRO A 1 182 ? -19.094 -4.748 28.401 1.00 95.38 182 PRO A C 1
ATOM 1321 O O . PRO A 1 182 ? -18.108 -5.073 29.072 1.00 95.38 182 PRO A O 1
ATOM 1324 N N . ASP A 1 183 ? -19.918 -3.761 28.750 1.00 94.94 183 ASP A N 1
ATOM 1325 C CA . ASP A 1 183 ? -19.732 -2.843 29.883 1.00 94.94 183 ASP A CA 1
ATOM 1326 C C . ASP A 1 183 ? -18.357 -2.133 29.912 1.00 94.94 183 ASP A C 1
ATOM 1328 O O . ASP A 1 183 ? -17.940 -1.634 30.958 1.00 94.94 183 ASP A O 1
ATOM 1332 N N . CYS A 1 184 ? -17.617 -2.136 28.795 1.00 96.00 184 CYS A N 1
ATOM 1333 C CA . CYS A 1 184 ? -16.239 -1.644 28.675 1.00 96.00 184 CYS A CA 1
ATOM 1334 C C . CYS A 1 184 ? -15.254 -2.237 29.709 1.00 96.00 184 CYS A C 1
ATOM 1336 O O . CYS A 1 184 ? -14.333 -1.565 30.169 1.00 96.00 184 CYS A O 1
ATOM 1338 N N . LYS A 1 185 ? -15.443 -3.507 30.097 1.00 95.94 185 LYS A N 1
ATOM 1339 C CA . LYS A 1 185 ? -14.652 -4.169 31.157 1.00 95.94 185 LYS A CA 1
ATOM 1340 C C . LYS A 1 185 ? -13.283 -4.702 30.720 1.00 95.94 185 LYS A C 1
ATOM 1342 O O . LYS A 1 185 ? -12.509 -5.112 31.581 1.00 95.94 185 LYS A O 1
ATOM 1347 N N . GLN A 1 186 ? -12.973 -4.732 29.423 1.00 97.12 186 GLN A N 1
ATOM 1348 C CA . GLN A 1 186 ? -11.674 -5.189 28.913 1.00 97.12 186 GLN A CA 1
ATOM 1349 C C . GLN A 1 186 ? -10.754 -4.000 28.621 1.00 97.12 186 GLN A C 1
ATOM 1351 O O . GLN A 1 186 ? -11.221 -2.964 28.155 1.00 97.12 186 GLN A O 1
ATOM 1356 N N . SER A 1 187 ? -9.446 -4.132 28.860 1.00 96.81 187 SER A N 1
ATOM 1357 C CA . SER A 1 187 ? -8.466 -3.068 28.599 1.00 96.81 187 SER A CA 1
ATOM 1358 C C . SER A 1 187 ? -7.855 -3.154 27.194 1.00 96.81 187 SER A C 1
ATOM 1360 O O . SER A 1 187 ? -7.594 -4.232 26.654 1.00 96.81 187 SER A O 1
ATOM 1362 N N . CYS A 1 188 ? -7.617 -1.994 26.586 1.00 96.19 188 CYS A N 1
ATOM 1363 C CA . CYS A 1 188 ? -7.026 -1.850 25.258 1.00 96.19 188 CYS A CA 1
ATOM 1364 C C . CYS A 1 188 ? -5.496 -1.782 25.341 1.00 96.19 188 CYS A C 1
ATOM 1366 O O . CYS A 1 188 ? -4.917 -0.714 25.532 1.00 96.19 188 CYS A O 1
ATOM 1368 N N . LEU A 1 189 ? -4.829 -2.923 25.146 1.00 95.12 189 LEU A N 1
ATOM 1369 C CA . LEU A 1 189 ? -3.374 -3.068 25.321 1.00 95.12 189 LEU A CA 1
ATOM 1370 C C . LEU A 1 189 ? -2.505 -2.217 24.370 1.00 95.12 189 LEU A C 1
ATOM 1372 O O . LEU A 1 189 ? -1.304 -2.105 24.593 1.00 95.12 189 LEU A O 1
ATOM 1376 N N . CYS A 1 190 ? -3.086 -1.624 23.323 1.00 95.69 190 CYS A N 1
ATOM 1377 C CA . CYS A 1 190 ? -2.403 -0.676 22.439 1.00 95.69 190 CYS A CA 1
ATOM 1378 C C . CYS A 1 190 ? -2.510 0.793 22.867 1.00 95.69 190 CYS A C 1
ATOM 1380 O O . CYS A 1 190 ? -1.914 1.643 22.210 1.00 95.69 190 CYS A O 1
ATOM 1382 N N . HIS A 1 191 ? -3.235 1.140 23.931 1.00 95.19 191 HIS A N 1
ATOM 1383 C CA . HIS A 1 191 ? -3.228 2.504 24.463 1.00 95.19 191 HIS A CA 1
ATOM 1384 C C . HIS A 1 191 ? -1.869 2.810 25.140 1.00 95.19 191 HIS A C 1
ATOM 1386 O O . HIS A 1 191 ? -1.374 1.947 25.864 1.00 95.19 191 HIS A O 1
ATOM 1392 N N . PRO A 1 192 ? -1.237 3.995 24.960 1.00 94.88 192 PRO A N 1
ATOM 1393 C CA . PRO A 1 192 ? -1.649 5.188 24.206 1.00 94.88 192 PRO A CA 1
ATOM 1394 C C . PRO A 1 192 ? -0.939 5.287 22.833 1.00 94.88 192 PRO A C 1
ATOM 1396 O O . PRO A 1 192 ? -0.354 6.312 22.477 1.00 94.88 192 PRO A O 1
ATOM 1399 N N . HIS A 1 193 ? -0.844 4.177 22.102 1.00 95.50 193 HIS A N 1
ATOM 1400 C CA . HIS A 1 193 ? 0.011 3.994 20.917 1.00 95.50 193 HIS A CA 1
ATOM 1401 C C . HIS A 1 193 ? -0.755 3.534 19.659 1.00 95.50 193 HIS A C 1
ATOM 1403 O O . HIS A 1 193 ? -0.212 3.533 18.549 1.00 95.50 193 HIS A O 1
ATOM 1409 N N . GLY A 1 194 ? -2.036 3.220 19.813 1.00 94.38 194 GLY A N 1
ATOM 1410 C CA . GLY A 1 194 ? -3.005 3.011 18.751 1.00 94.38 194 GLY A CA 1
ATOM 1411 C C . GLY A 1 194 ? -4.425 3.241 19.263 1.00 94.38 194 GLY A C 1
ATOM 1412 O O . GLY A 1 194 ? -4.658 3.342 20.467 1.00 94.38 194 GLY A O 1
ATOM 1413 N N . LYS A 1 195 ? -5.378 3.308 18.332 1.00 94.88 195 LYS A N 1
ATOM 1414 C CA . LYS A 1 195 ? -6.811 3.277 18.637 1.00 94.88 195 LYS A CA 1
ATOM 1415 C C . LYS A 1 195 ? -7.295 1.836 18.736 1.00 94.88 195 LYS A C 1
ATOM 1417 O O . LYS A 1 195 ? -6.830 0.967 18.001 1.00 94.88 195 LYS A O 1
ATOM 1422 N N . CYS A 1 196 ? -8.243 1.607 19.628 1.00 95.50 196 CYS A N 1
ATOM 1423 C CA . CYS A 1 196 ? -8.813 0.302 19.926 1.00 95.50 196 CYS A CA 1
ATOM 1424 C C . CYS A 1 196 ? -10.230 0.210 19.350 1.00 95.50 196 CYS A C 1
ATOM 1426 O O . CYS A 1 196 ? -10.989 1.175 19.428 1.00 95.50 196 CYS A O 1
ATOM 1428 N N . ASN A 1 197 ? -10.609 -0.929 18.773 1.00 96.56 197 ASN A N 1
ATOM 1429 C CA . ASN A 1 197 ? -11.999 -1.179 18.410 1.00 96.56 197 ASN A CA 1
ATOM 1430 C C . ASN A 1 197 ? -12.806 -1.459 19.698 1.00 96.56 197 ASN A C 1
ATOM 1432 O O . ASN A 1 197 ? -12.520 -2.453 20.367 1.00 96.56 197 ASN A O 1
ATOM 1436 N N . PRO A 1 198 ? -13.823 -0.648 20.047 1.00 96.06 198 PRO A N 1
ATOM 1437 C CA . PRO A 1 198 ? -14.532 -0.782 21.321 1.00 96.06 198 PRO A CA 1
ATOM 1438 C C . PRO A 1 198 ? -15.384 -2.063 21.406 1.00 96.06 198 PRO A C 1
ATOM 1440 O O . PRO A 1 198 ? -15.713 -2.503 22.504 1.00 96.06 198 PRO A O 1
ATOM 1443 N N . VAL A 1 199 ? -15.707 -2.700 20.274 1.00 96.12 199 VAL A N 1
ATOM 1444 C CA . VAL A 1 199 ? -16.429 -3.983 20.210 1.00 96.12 199 VAL A CA 1
ATOM 1445 C C . VAL A 1 199 ? -15.468 -5.167 20.368 1.00 96.12 199 VAL A C 1
ATOM 1447 O O . VAL A 1 199 ? -15.743 -6.071 21.152 1.00 96.12 199 VAL A O 1
ATOM 1450 N N . THR A 1 200 ? -14.349 -5.174 19.631 1.00 96.38 200 THR A N 1
ATOM 1451 C CA . THR A 1 200 ? -13.494 -6.370 19.450 1.00 96.38 200 THR A CA 1
ATOM 1452 C C . THR A 1 200 ? -12.110 -6.300 20.099 1.00 96.38 200 THR A C 1
ATOM 1454 O O . THR A 1 200 ? -11.371 -7.280 20.043 1.00 96.38 200 THR A O 1
ATOM 1457 N N . GLY A 1 201 ? -11.706 -5.149 20.641 1.00 94.69 201 GLY A N 1
ATOM 1458 C CA . GLY A 1 201 ? -10.357 -4.923 21.172 1.00 94.69 201 GLY A CA 1
ATOM 1459 C C . GLY A 1 201 ? -9.261 -4.795 20.107 1.00 94.69 201 GLY A C 1
ATOM 1460 O O . GLY A 1 201 ? -8.097 -4.591 20.444 1.00 94.69 201 GLY A O 1
ATOM 1461 N N . GLN A 1 202 ? -9.601 -4.904 18.816 1.00 95.44 202 GLN A N 1
ATOM 1462 C CA . GLN A 1 202 ? -8.625 -4.878 17.726 1.00 95.44 202 GLN A CA 1
ATOM 1463 C C . GLN A 1 202 ? -7.918 -3.519 17.625 1.00 95.44 202 GLN A C 1
ATOM 1465 O O . GLN A 1 202 ? -8.557 -2.469 17.537 1.00 95.44 202 GLN A O 1
ATOM 1470 N N . CYS A 1 203 ? -6.588 -3.551 17.584 1.00 95.25 203 CYS A N 1
ATOM 1471 C CA . CYS A 1 203 ? -5.739 -2.366 17.597 1.00 95.25 203 CYS A CA 1
ATOM 1472 C C . CYS A 1 203 ? -5.421 -1.822 16.194 1.00 95.25 203 CYS A C 1
ATOM 1474 O O . CYS A 1 203 ? -5.109 -2.572 15.272 1.00 95.25 203 CYS A O 1
ATOM 1476 N N . THR A 1 204 ? -5.449 -0.494 16.059 1.00 95.50 204 THR A N 1
ATOM 1477 C CA . THR A 1 204 ? -5.055 0.272 14.865 1.00 95.50 204 THR A CA 1
ATOM 1478 C C . THR A 1 204 ? -3.994 1.297 15.258 1.00 95.50 204 THR A C 1
ATOM 1480 O O . THR A 1 204 ? -4.280 2.245 15.989 1.00 95.50 204 THR A O 1
ATOM 1483 N N . CYS A 1 205 ? -2.755 1.113 14.809 1.00 96.31 205 CYS A N 1
ATOM 1484 C CA . CYS A 1 205 ? -1.618 1.886 15.311 1.00 96.31 205 CYS A CA 1
ATOM 1485 C C . CYS A 1 205 ? -1.576 3.332 14.813 1.00 96.31 205 CYS A C 1
ATOM 1487 O O . CYS A 1 205 ? -2.004 3.645 13.703 1.00 96.31 205 CYS A O 1
ATOM 1489 N N . HIS A 1 206 ? -1.018 4.223 15.635 1.00 95.38 206 HIS A N 1
ATOM 1490 C CA . HIS A 1 206 ? -0.622 5.554 15.179 1.00 95.38 206 HIS A CA 1
ATOM 1491 C C . HIS A 1 206 ? 0.568 5.450 14.211 1.00 95.38 206 HIS A C 1
ATOM 1493 O O . HIS A 1 206 ? 1.364 4.521 14.307 1.00 95.38 206 HIS A O 1
ATOM 1499 N N . ALA A 1 207 ? 0.731 6.417 13.302 1.00 92.50 207 ALA A N 1
ATOM 1500 C CA . ALA A 1 207 ? 1.723 6.355 12.215 1.00 92.50 207 ALA A CA 1
ATOM 1501 C C . ALA A 1 207 ? 3.195 6.207 12.672 1.00 92.50 207 ALA A C 1
ATOM 1503 O O . ALA A 1 207 ? 4.052 5.814 11.887 1.00 92.50 207 ALA A O 1
ATOM 1504 N N . ASN A 1 208 ? 3.498 6.493 13.943 1.00 94.50 208 ASN A N 1
ATOM 1505 C CA . ASN A 1 208 ? 4.813 6.306 14.559 1.00 94.50 208 ASN A CA 1
ATOM 1506 C C . ASN A 1 208 ? 4.941 4.990 15.366 1.00 94.50 208 ASN A C 1
ATOM 1508 O O . ASN A 1 208 ? 5.854 4.869 16.197 1.00 94.50 208 ASN A O 1
ATOM 1512 N N . ARG A 1 209 ? 4.041 4.018 15.156 1.00 96.88 209 ARG A N 1
ATOM 1513 C CA . ARG A 1 209 ? 3.959 2.738 15.878 1.00 96.88 209 ARG A CA 1
ATOM 1514 C C . ARG A 1 209 ? 3.582 1.562 14.975 1.00 96.88 209 ARG A C 1
ATOM 1516 O O . ARG A 1 209 ? 2.877 1.725 13.986 1.00 96.88 209 ARG A O 1
ATOM 1523 N N . TRP A 1 210 ? 4.026 0.367 15.356 1.00 97.31 210 TRP A N 1
ATOM 1524 C CA . TRP A 1 210 ? 3.679 -0.896 14.702 1.00 97.31 210 TRP A CA 1
ATOM 1525 C C . TRP A 1 210 ? 3.728 -2.082 15.681 1.00 97.31 210 TRP A C 1
ATOM 1527 O O . TRP A 1 210 ? 4.133 -1.949 16.839 1.00 97.31 210 TRP A O 1
ATOM 1537 N N . GLY A 1 211 ? 3.313 -3.248 15.192 1.00 96.19 211 GLY A N 1
ATOM 1538 C CA . GLY A 1 211 ? 3.145 -4.487 15.947 1.00 96.19 211 GLY A CA 1
ATOM 1539 C C . GLY A 1 211 ? 1.669 -4.741 16.274 1.00 96.19 211 GLY A C 1
ATOM 1540 O O . GLY A 1 211 ? 0.856 -3.819 16.196 1.00 96.19 211 GLY A O 1
ATOM 1541 N N . PRO A 1 212 ? 1.290 -5.975 16.652 1.00 94.50 212 PRO A N 1
ATOM 1542 C CA . PRO A 1 212 ? -0.112 -6.347 16.879 1.00 94.50 212 PRO A CA 1
ATOM 1543 C C . PRO A 1 212 ? -0.789 -5.542 17.999 1.00 94.50 212 PRO A C 1
ATOM 1545 O O . PRO A 1 212 ? -2.007 -5.397 17.991 1.00 94.50 212 PRO A O 1
ATOM 1548 N N . LEU A 1 213 ? -0.006 -5.000 18.939 1.00 95.06 213 LEU A N 1
ATOM 1549 C CA . LEU A 1 213 ? -0.457 -4.126 20.025 1.00 95.06 213 LEU A CA 1
ATOM 1550 C C . LEU A 1 213 ? 0.179 -2.728 19.927 1.00 95.06 213 LEU A C 1
ATOM 1552 O O . LEU A 1 213 ? 0.232 -2.002 20.914 1.00 95.06 213 LEU A O 1
ATOM 1556 N N . CYS A 1 214 ? 0.695 -2.344 18.754 1.00 96.44 214 CYS A N 1
ATOM 1557 C CA . CYS A 1 214 ? 1.342 -1.048 18.521 1.00 96.44 214 CYS A CA 1
ATOM 1558 C C . CYS A 1 214 ? 2.529 -0.761 19.461 1.00 96.44 214 CYS A C 1
ATOM 1560 O O . CYS A 1 214 ? 2.861 0.394 19.731 1.00 96.44 214 CYS A O 1
ATOM 1562 N N . GLN A 1 215 ? 3.169 -1.818 19.972 1.00 95.50 215 GLN A N 1
ATOM 1563 C CA . GLN A 1 215 ? 4.185 -1.733 21.020 1.00 95.50 215 GLN A CA 1
ATOM 1564 C C . GLN A 1 215 ? 5.544 -1.206 20.531 1.00 95.50 215 GLN A C 1
ATOM 1566 O O . GLN A 1 215 ? 6.357 -0.765 21.341 1.00 95.50 215 GLN A O 1
ATOM 1571 N N . PHE A 1 216 ? 5.816 -1.252 19.223 1.00 96.81 216 PHE A N 1
ATOM 1572 C CA . PHE A 1 216 ? 7.126 -0.920 18.665 1.00 96.81 216 PHE A CA 1
ATOM 1573 C C . PHE A 1 216 ? 7.122 0.459 17.988 1.00 96.81 216 PHE A C 1
ATOM 1575 O O . PHE A 1 216 ? 6.181 0.780 17.260 1.00 96.81 216 PHE A O 1
ATOM 1582 N N . PRO A 1 217 ? 8.168 1.288 18.170 1.00 96.81 217 PRO A N 1
ATOM 1583 C CA . PRO A 1 217 ? 8.316 2.535 17.427 1.00 96.81 217 PRO A CA 1
ATOM 1584 C C . PRO A 1 217 ? 8.602 2.265 15.945 1.00 96.81 217 PRO A C 1
ATOM 1586 O O . PRO A 1 217 ? 9.278 1.298 15.587 1.00 96.81 217 PRO A O 1
ATOM 1589 N N . CYS A 1 218 ? 8.108 3.149 15.081 1.00 96.56 218 CYS A N 1
ATOM 1590 C CA . CYS A 1 218 ? 8.390 3.120 13.646 1.00 96.56 218 CYS A CA 1
ATOM 1591 C C . CYS A 1 218 ? 9.909 3.255 13.388 1.00 96.56 218 CYS A C 1
ATOM 1593 O O . CYS A 1 218 ? 10.499 4.242 13.832 1.00 96.56 218 CYS A O 1
ATOM 1595 N N . PRO A 1 219 ? 10.571 2.309 12.691 1.00 95.56 219 PRO A N 1
ATOM 1596 C CA . PRO A 1 219 ? 12.022 2.356 12.459 1.00 95.56 219 PRO A CA 1
ATOM 1597 C C . PRO A 1 219 ? 12.430 3.294 11.304 1.00 95.56 219 PRO A C 1
ATOM 1599 O O . PRO A 1 219 ? 13.623 3.523 11.067 1.00 95.56 219 PRO A O 1
ATOM 1602 N N . CYS A 1 220 ? 11.446 3.808 10.567 1.00 95.88 220 CYS A N 1
ATOM 1603 C CA . CYS A 1 220 ? 11.625 4.602 9.360 1.00 95.88 220 CYS A CA 1
ATOM 1604 C C . CYS A 1 220 ? 12.201 5.999 9.656 1.00 95.88 220 CYS A C 1
ATOM 1606 O O . CYS A 1 220 ? 12.081 6.539 10.754 1.00 95.88 220 CYS A O 1
ATOM 1608 N N . GLY A 1 221 ? 12.887 6.569 8.669 1.00 94.12 221 GLY A N 1
ATOM 1609 C CA . GLY A 1 221 ? 13.270 7.975 8.629 1.00 94.12 221 GLY A CA 1
ATOM 1610 C C . GLY A 1 221 ? 12.094 8.876 8.231 1.00 94.12 221 GLY A C 1
ATOM 1611 O O . GLY A 1 221 ? 10.993 8.376 8.015 1.00 94.12 221 GLY A O 1
ATOM 1612 N N . PRO A 1 222 ? 12.326 10.192 8.087 1.00 94.56 222 PRO A N 1
ATOM 1613 C CA . PRO A 1 222 ? 11.263 11.166 7.817 1.00 94.56 222 PRO A CA 1
ATOM 1614 C C . PRO A 1 222 ? 10.521 10.937 6.490 1.00 94.56 222 PRO A C 1
ATOM 1616 O O . PRO A 1 222 ? 9.389 11.376 6.362 1.00 94.56 222 PRO A O 1
ATOM 1619 N N . HIS A 1 223 ? 11.132 10.221 5.540 1.00 94.12 223 HIS A N 1
ATOM 1620 C CA . HIS A 1 223 ? 10.585 9.929 4.210 1.00 94.12 223 HIS A CA 1
ATOM 1621 C C . HIS A 1 223 ? 10.067 8.487 4.080 1.00 94.12 223 HIS A C 1
ATOM 1623 O O . HIS A 1 223 ? 10.222 7.843 3.038 1.00 94.12 223 HIS A O 1
ATOM 1629 N N . GLY A 1 224 ? 9.517 7.925 5.160 1.00 94.12 224 GLY A N 1
ATOM 1630 C CA . GLY A 1 224 ? 9.004 6.560 5.153 1.00 94.12 224 GLY A CA 1
ATOM 1631 C C . GLY A 1 224 ? 8.000 6.250 6.256 1.00 94.12 224 GLY A C 1
ATOM 1632 O O . GLY A 1 224 ? 8.132 6.696 7.392 1.00 94.12 224 GLY A O 1
ATOM 1633 N N . HIS A 1 225 ? 7.025 5.415 5.913 1.00 95.12 225 HIS A N 1
ATOM 1634 C CA . HIS A 1 225 ? 5.916 5.013 6.773 1.00 95.12 225 HIS A CA 1
ATOM 1635 C C . HIS A 1 225 ? 6.014 3.507 7.047 1.00 95.12 225 HIS A C 1
ATOM 1637 O O . HIS A 1 225 ? 6.192 2.723 6.114 1.00 95.12 225 HIS A O 1
ATOM 1643 N N . CYS A 1 226 ? 5.917 3.071 8.303 1.00 95.94 226 CYS A N 1
ATOM 1644 C CA . CYS A 1 226 ? 5.964 1.644 8.636 1.00 95.94 226 CYS A CA 1
ATOM 1645 C C . CYS A 1 226 ? 4.611 0.961 8.403 1.00 95.94 226 CYS A C 1
ATOM 1647 O O . CYS A 1 226 ? 3.558 1.473 8.779 1.00 95.94 226 CYS A O 1
ATOM 1649 N N . HIS A 1 227 ? 4.645 -0.247 7.844 1.00 95.69 227 HIS A N 1
ATOM 1650 C CA . HIS A 1 227 ? 3.483 -1.124 7.775 1.00 95.69 227 HIS A CA 1
ATOM 1651 C C . HIS A 1 227 ? 3.057 -1.549 9.199 1.00 95.69 227 HIS A C 1
ATOM 1653 O O . HIS A 1 227 ? 3.890 -2.083 9.943 1.00 95.69 227 HIS A O 1
ATOM 1659 N N . PRO A 1 228 ? 1.782 -1.361 9.602 1.00 94.06 228 PRO A N 1
ATOM 1660 C CA . PRO A 1 228 ? 1.376 -1.377 11.012 1.00 94.06 228 PRO A CA 1
ATOM 1661 C C . PRO A 1 228 ? 1.560 -2.724 11.718 1.00 94.06 228 PRO A C 1
ATOM 1663 O O . PRO A 1 228 ? 1.706 -2.746 12.934 1.00 94.06 228 PRO A O 1
ATOM 1666 N N . LEU A 1 229 ? 1.599 -3.846 10.992 1.00 93.50 229 LEU A N 1
ATOM 1667 C CA . LEU A 1 229 ? 1.792 -5.176 11.589 1.00 93.50 229 LEU A CA 1
ATOM 1668 C C . LEU A 1 229 ? 3.247 -5.668 11.570 1.00 93.50 229 LEU A C 1
ATOM 1670 O O . LEU A 1 229 ? 3.620 -6.470 12.421 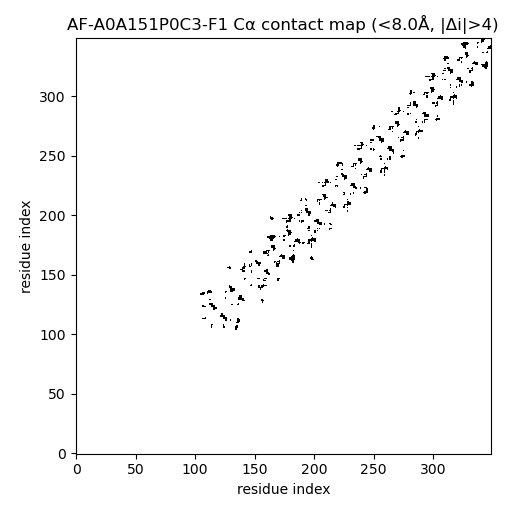1.00 93.50 229 LEU A O 1
ATOM 1674 N N . THR A 1 230 ? 4.069 -5.213 10.618 1.00 95.75 230 THR A N 1
ATOM 1675 C CA . THR A 1 230 ? 5.398 -5.805 10.342 1.00 95.75 230 THR A CA 1
ATOM 1676 C C . THR A 1 230 ? 6.568 -4.834 10.485 1.00 95.75 230 THR A C 1
ATOM 1678 O O . THR A 1 230 ? 7.715 -5.263 10.402 1.00 95.75 230 THR A O 1
ATOM 1681 N N . GLY A 1 231 ? 6.313 -3.532 10.646 1.00 95.06 231 GLY A N 1
ATOM 1682 C CA . GLY A 1 231 ? 7.353 -2.511 10.815 1.00 95.06 231 GLY A CA 1
ATOM 1683 C C . GLY A 1 231 ? 8.148 -2.175 9.551 1.00 95.06 231 GLY A C 1
ATOM 1684 O O . GLY A 1 231 ? 8.924 -1.221 9.564 1.00 95.06 231 GLY A O 1
ATOM 1685 N N . ALA A 1 232 ? 7.948 -2.918 8.458 1.00 95.12 232 ALA A N 1
ATOM 1686 C CA . ALA A 1 232 ? 8.614 -2.695 7.181 1.00 95.12 232 ALA A CA 1
ATOM 1687 C C . ALA A 1 232 ? 8.271 -1.306 6.619 1.00 95.12 232 ALA A C 1
ATOM 1689 O O . ALA A 1 232 ? 7.100 -0.930 6.570 1.00 95.12 232 ALA A O 1
ATOM 1690 N N . CYS A 1 233 ? 9.286 -0.548 6.205 1.00 95.25 233 CYS A N 1
ATOM 1691 C CA . CYS A 1 233 ? 9.115 0.825 5.741 1.00 95.25 233 CYS A CA 1
ATOM 1692 C C . CYS A 1 233 ? 8.733 0.899 4.258 1.00 95.25 233 CYS A C 1
ATOM 1694 O O . CYS A 1 233 ? 9.460 0.406 3.397 1.00 95.25 233 CYS A O 1
ATOM 1696 N N . LEU A 1 234 ? 7.632 1.590 3.968 1.00 94.56 234 LEU A N 1
ATOM 1697 C CA . LEU A 1 234 ? 7.281 2.090 2.644 1.00 94.56 234 LEU A CA 1
ATOM 1698 C C . LEU A 1 234 ? 7.878 3.493 2.481 1.00 94.56 234 LEU A C 1
ATOM 1700 O O . LEU A 1 234 ? 7.529 4.399 3.240 1.00 94.56 234 LEU A O 1
ATOM 1704 N N . CYS A 1 235 ? 8.782 3.668 1.517 1.00 94.31 235 CYS A N 1
ATOM 1705 C CA . CYS A 1 235 ? 9.464 4.942 1.285 1.00 94.31 235 CYS A CA 1
ATOM 1706 C C . CYS A 1 235 ? 8.697 5.859 0.332 1.00 94.31 235 CYS A C 1
ATOM 1708 O O . CYS A 1 235 ? 8.023 5.398 -0.590 1.00 94.31 235 CYS A O 1
ATOM 1710 N N . GLU A 1 236 ? 8.855 7.165 0.529 1.00 93.19 236 GLU A N 1
ATOM 1711 C CA . GLU A 1 236 ? 8.389 8.181 -0.413 1.00 93.19 236 GLU A CA 1
ATOM 1712 C C . GLU A 1 236 ? 9.155 8.100 -1.751 1.00 93.19 236 GLU A C 1
ATOM 1714 O O . GLU A 1 236 ? 10.321 7.683 -1.774 1.00 93.19 236 GLU A O 1
ATOM 1719 N N . PRO A 1 237 ? 8.550 8.514 -2.883 1.00 90.19 237 PRO A N 1
ATOM 1720 C CA . PRO A 1 237 ? 9.233 8.543 -4.173 1.00 90.19 237 PRO A CA 1
ATOM 1721 C C . PRO A 1 237 ? 10.548 9.334 -4.113 1.00 90.19 237 PRO A C 1
ATOM 1723 O O . PRO A 1 237 ? 10.576 10.492 -3.706 1.00 90.19 237 PRO A O 1
ATOM 1726 N N . GLY A 1 238 ? 11.648 8.704 -4.533 1.00 90.31 238 GLY A N 1
ATOM 1727 C CA . GLY A 1 238 ? 12.990 9.290 -4.445 1.00 90.31 238 GLY A CA 1
ATOM 1728 C C . GLY A 1 238 ? 13.761 8.958 -3.161 1.00 90.31 238 GLY A C 1
ATOM 1729 O O . GLY A 1 238 ? 14.898 9.412 -3.028 1.00 90.31 238 GLY A O 1
ATOM 1730 N N . TRP A 1 239 ? 13.208 8.132 -2.265 1.00 93.75 239 TRP A N 1
ATOM 1731 C CA . TRP A 1 239 ? 13.883 7.614 -1.070 1.00 93.75 239 TRP A CA 1
ATOM 1732 C C . TRP A 1 239 ? 13.928 6.083 -1.043 1.00 93.75 239 TRP A C 1
ATOM 1734 O O . TRP A 1 239 ? 13.062 5.406 -1.596 1.00 93.75 239 TRP A O 1
ATOM 1744 N N . TRP A 1 240 ? 14.967 5.528 -0.413 1.00 94.50 240 TRP A N 1
ATOM 1745 C CA . TRP A 1 240 ? 15.232 4.087 -0.409 1.00 94.50 240 TRP A CA 1
ATOM 1746 C C . TRP A 1 240 ? 15.986 3.581 0.832 1.00 94.50 240 TRP A C 1
ATOM 1748 O O . TRP A 1 240 ? 16.360 4.344 1.734 1.00 94.50 240 TRP A O 1
ATOM 1758 N N . ALA A 1 241 ? 16.251 2.269 0.806 1.00 93.69 241 ALA A N 1
ATOM 1759 C CA . ALA A 1 241 ? 16.835 1.419 1.845 1.00 93.69 241 ALA A CA 1
ATOM 1760 C C . ALA A 1 241 ? 15.839 1.088 2.977 1.00 93.69 241 ALA A C 1
ATOM 1762 O O . ALA A 1 241 ? 14.855 1.805 3.140 1.00 93.69 241 ALA A O 1
ATOM 1763 N N . PRO A 1 242 ? 16.080 0.048 3.809 1.00 93.62 242 PRO A N 1
ATOM 1764 C CA . PRO A 1 242 ? 15.081 -0.501 4.747 1.00 93.62 242 PRO A CA 1
ATOM 1765 C C . PRO A 1 242 ? 14.504 0.450 5.810 1.00 93.62 242 PRO A C 1
ATOM 1767 O O . PRO A 1 242 ? 13.622 0.055 6.564 1.00 93.62 242 PRO A O 1
ATOM 1770 N N . THR A 1 243 ? 15.008 1.683 5.903 1.00 94.69 243 THR A N 1
ATOM 1771 C CA . THR A 1 243 ? 14.469 2.743 6.770 1.00 94.69 243 THR A CA 1
ATOM 1772 C C . THR A 1 243 ? 14.230 4.067 6.034 1.00 94.69 243 THR A C 1
ATOM 1774 O O . THR A 1 243 ? 13.999 5.072 6.689 1.00 94.69 243 THR A O 1
ATOM 1777 N N . CYS A 1 244 ? 14.282 4.115 4.699 1.00 95.19 244 CYS A N 1
ATOM 1778 C CA . CYS A 1 244 ? 13.996 5.318 3.897 1.00 95.19 244 CYS A CA 1
ATOM 1779 C C . CYS A 1 244 ? 14.870 6.547 4.229 1.00 95.19 244 CYS A C 1
ATOM 1781 O O . CYS A 1 244 ? 14.447 7.691 4.091 1.00 95.19 244 CYS A O 1
ATOM 1783 N N . LYS A 1 245 ? 16.106 6.315 4.695 1.00 94.06 245 LYS A N 1
ATOM 1784 C CA . LYS A 1 245 ? 17.073 7.361 5.096 1.00 94.06 245 LYS A CA 1
ATOM 1785 C C . LYS A 1 245 ? 18.057 7.747 3.987 1.00 94.06 245 LYS A C 1
ATOM 1787 O O . LYS A 1 245 ? 18.946 8.560 4.222 1.00 94.06 245 LYS A O 1
ATOM 1792 N N . ARG A 1 246 ? 17.946 7.152 2.794 1.00 93.69 246 ARG A N 1
ATOM 1793 C CA . ARG A 1 246 ? 18.823 7.438 1.650 1.00 93.69 246 ARG A CA 1
ATOM 1794 C C . ARG A 1 246 ? 18.012 8.040 0.513 1.00 93.69 246 ARG A C 1
ATOM 1796 O O . ARG A 1 246 ? 17.057 7.420 0.061 1.00 93.69 246 ARG A O 1
ATOM 1803 N N . GLN A 1 247 ? 18.429 9.201 0.024 1.00 92.94 247 GLN A N 1
ATOM 1804 C CA . GLN A 1 247 ? 17.894 9.761 -1.212 1.00 92.94 247 GLN A CA 1
ATOM 1805 C C . GLN A 1 247 ? 18.428 8.966 -2.417 1.00 92.94 247 GLN A C 1
ATOM 1807 O O . GLN A 1 247 ? 19.554 8.449 -2.408 1.00 92.94 247 GLN A O 1
ATOM 1812 N N . CYS A 1 248 ? 17.612 8.843 -3.456 1.00 92.00 248 CYS A N 1
ATOM 1813 C CA . CYS A 1 248 ? 17.968 8.182 -4.703 1.00 92.00 248 CYS A CA 1
ATOM 1814 C C . CYS A 1 248 ? 18.837 9.086 -5.585 1.00 92.00 248 CYS A C 1
ATOM 1816 O O . CYS A 1 248 ? 18.554 10.267 -5.755 1.00 92.00 248 CYS A O 1
ATOM 1818 N N . GLN A 1 249 ? 19.888 8.520 -6.183 1.00 91.19 249 GLN A N 1
ATOM 1819 C CA . GLN A 1 249 ? 20.861 9.255 -7.007 1.00 91.19 249 GLN A CA 1
ATOM 1820 C C . GLN A 1 249 ? 20.541 9.170 -8.510 1.00 91.19 249 GLN A C 1
ATOM 1822 O O . GLN A 1 249 ? 21.447 9.128 -9.341 1.00 91.19 249 GLN A O 1
ATOM 1827 N N . CYS A 1 250 ? 19.260 9.076 -8.862 1.00 91.38 250 CYS A N 1
ATOM 1828 C CA . CYS A 1 250 ? 18.805 8.908 -10.240 1.00 91.38 250 CYS A CA 1
ATOM 1829 C C . CYS A 1 250 ? 18.581 10.267 -10.911 1.00 91.38 250 CYS A C 1
ATOM 1831 O O . CYS A 1 250 ? 18.147 11.218 -10.266 1.00 91.38 250 CYS A O 1
ATOM 1833 N N . ASN A 1 251 ? 18.832 10.348 -12.216 1.00 87.56 251 ASN A N 1
ATOM 1834 C CA . ASN A 1 251 ? 18.482 11.511 -13.021 1.00 87.56 251 ASN A CA 1
ATOM 1835 C C . ASN A 1 251 ? 16.957 11.734 -13.014 1.00 87.56 251 ASN A C 1
ATOM 1837 O O . ASN A 1 251 ? 16.199 10.859 -13.430 1.00 87.56 251 ASN A O 1
ATOM 1841 N N . LEU A 1 252 ? 16.508 12.915 -12.586 1.00 75.81 252 LEU A N 1
ATOM 1842 C CA . LEU A 1 252 ? 15.086 13.243 -12.420 1.00 75.81 252 LEU A CA 1
ATOM 1843 C C . LEU A 1 252 ? 14.329 13.463 -13.746 1.00 75.81 252 LEU A C 1
ATOM 1845 O O . LEU A 1 252 ? 13.141 13.777 -13.724 1.00 75.81 252 LEU A O 1
ATOM 1849 N N . SER A 1 253 ? 14.968 13.249 -14.904 1.00 78.44 253 SER A N 1
ATOM 1850 C CA . SER A 1 253 ? 14.333 13.170 -16.231 1.00 78.44 253 SER A CA 1
ATOM 1851 C C . SER A 1 253 ? 13.416 11.938 -16.373 1.00 78.44 253 SER A C 1
ATOM 1853 O O . SER A 1 253 ? 13.687 11.035 -17.160 1.00 78.44 253 SER A O 1
ATOM 1855 N N . GLY A 1 254 ? 12.353 11.855 -15.567 1.00 78.75 254 GLY A N 1
ATOM 1856 C CA . GLY A 1 254 ? 11.358 10.774 -15.575 1.00 78.75 254 GLY A CA 1
ATOM 1857 C C . GLY A 1 254 ? 11.827 9.421 -15.017 1.00 78.75 254 GLY A C 1
ATOM 1858 O O . GLY A 1 254 ? 11.037 8.479 -14.978 1.00 78.75 254 GLY A O 1
ATOM 1859 N N . SER A 1 255 ? 13.085 9.298 -14.582 1.00 85.94 255 SER A N 1
ATOM 1860 C CA . SER A 1 255 ? 13.603 8.061 -13.981 1.00 85.94 255 SER A CA 1
ATOM 1861 C C . SER A 1 255 ? 13.286 8.011 -12.486 1.00 85.94 255 SER A C 1
ATOM 1863 O O . SER A 1 255 ? 13.287 9.037 -11.807 1.00 85.94 255 SER A O 1
ATOM 1865 N N . ARG A 1 256 ? 13.050 6.809 -11.952 1.00 90.06 256 ARG A N 1
ATOM 1866 C CA . ARG A 1 256 ? 12.785 6.579 -10.519 1.00 90.06 256 ARG A CA 1
ATOM 1867 C C . ARG A 1 256 ? 13.798 5.606 -9.926 1.00 90.06 256 ARG A C 1
ATOM 1869 O O . ARG A 1 256 ? 14.650 5.087 -10.638 1.00 90.06 256 ARG A O 1
ATOM 1876 N N . CYS A 1 257 ? 13.685 5.326 -8.635 1.00 91.62 257 CYS A N 1
ATOM 1877 C CA . CYS A 1 257 ? 14.424 4.257 -7.973 1.00 91.62 257 CYS A CA 1
ATOM 1878 C C . CYS A 1 257 ? 13.499 3.145 -7.477 1.00 91.62 257 CYS A C 1
ATOM 1880 O O . CYS A 1 257 ? 12.316 3.368 -7.219 1.00 91.62 257 CYS A O 1
ATOM 1882 N N . ASP A 1 258 ? 14.072 1.960 -7.316 1.00 90.75 258 ASP A N 1
ATOM 1883 C CA . ASP A 1 258 ? 13.528 0.883 -6.501 1.00 90.75 258 ASP A CA 1
ATOM 1884 C C . ASP A 1 258 ? 13.696 1.220 -4.996 1.00 90.75 258 ASP A C 1
ATOM 1886 O O . ASP A 1 258 ? 14.827 1.466 -4.560 1.00 90.75 258 ASP A O 1
ATOM 1890 N N . PRO A 1 259 ? 12.621 1.248 -4.179 1.00 88.31 259 PRO A N 1
ATOM 1891 C CA . PRO A 1 259 ? 12.710 1.653 -2.769 1.00 88.31 259 PRO A CA 1
ATOM 1892 C C . PRO A 1 259 ? 13.530 0.715 -1.869 1.00 88.31 259 PRO A C 1
ATOM 1894 O O . PRO A 1 259 ? 14.071 1.151 -0.851 1.00 88.31 259 PRO A O 1
ATOM 1897 N N . ALA A 1 260 ? 13.643 -0.571 -2.212 1.00 85.88 260 ALA A N 1
ATOM 1898 C CA . ALA A 1 260 ? 14.342 -1.552 -1.384 1.00 85.88 260 ALA A CA 1
ATOM 1899 C C . ALA A 1 260 ? 15.856 -1.554 -1.658 1.00 85.88 260 ALA A C 1
ATOM 1901 O O . ALA A 1 260 ? 16.668 -1.536 -0.730 1.00 85.88 260 ALA A O 1
ATOM 1902 N N . THR A 1 261 ? 16.232 -1.544 -2.936 1.00 90.56 261 THR A N 1
ATOM 1903 C CA . THR A 1 261 ? 17.604 -1.725 -3.436 1.00 90.56 261 THR A CA 1
ATOM 1904 C C . THR A 1 261 ? 18.299 -0.424 -3.836 1.00 90.56 261 THR A C 1
ATOM 1906 O O . THR A 1 261 ? 19.526 -0.405 -3.943 1.00 90.56 261 THR A O 1
ATOM 1909 N N . GLY A 1 262 ? 17.545 0.654 -4.079 1.00 90.94 262 GLY A N 1
ATOM 1910 C CA . GLY A 1 262 ? 18.068 1.938 -4.555 1.00 90.94 262 GLY A CA 1
ATOM 1911 C C . GLY A 1 262 ? 18.495 1.962 -6.021 1.00 90.94 262 GLY A C 1
ATOM 1912 O O . GLY A 1 262 ? 19.062 2.962 -6.464 1.00 90.94 262 GLY A O 1
ATOM 1913 N N . GLN A 1 263 ? 18.264 0.883 -6.777 1.00 91.75 263 GLN A N 1
ATOM 1914 C CA . GLN A 1 263 ? 18.611 0.819 -8.196 1.00 91.75 263 GLN A CA 1
ATOM 1915 C C . GLN A 1 263 ? 17.731 1.771 -9.013 1.00 91.75 263 GLN A C 1
ATOM 1917 O O . GLN A 1 263 ? 16.525 1.863 -8.785 1.00 91.75 263 GLN A O 1
ATOM 1922 N N . CYS A 1 264 ? 18.330 2.485 -9.966 1.00 92.44 264 CYS A N 1
ATOM 1923 C CA . CYS A 1 264 ? 17.601 3.415 -10.820 1.00 92.44 264 CYS A CA 1
ATOM 1924 C C . CYS A 1 264 ? 16.906 2.684 -11.976 1.00 92.44 264 CYS A C 1
ATOM 1926 O O . CYS A 1 264 ? 17.547 1.969 -12.741 1.00 92.44 264 CYS A O 1
ATOM 1928 N N . LEU A 1 265 ? 15.601 2.913 -12.105 1.00 91.69 265 LEU A N 1
ATOM 1929 C CA . LEU A 1 265 ? 14.750 2.472 -13.205 1.00 91.69 265 LEU A CA 1
ATOM 1930 C C . LEU A 1 265 ? 14.622 3.642 -14.182 1.00 91.69 265 LEU A C 1
ATOM 1932 O O . LEU A 1 265 ? 13.993 4.658 -13.860 1.00 91.69 265 LEU A O 1
ATOM 1936 N N . CYS A 1 266 ? 15.262 3.525 -15.343 1.00 91.75 266 CYS A N 1
ATOM 1937 C CA . CYS A 1 266 ? 15.443 4.654 -16.246 1.00 91.75 266 CYS A CA 1
ATOM 1938 C C . CYS A 1 266 ? 14.196 4.960 -17.078 1.00 91.75 266 CYS A C 1
ATOM 1940 O O . CYS A 1 266 ? 13.431 4.068 -17.453 1.00 91.75 266 CYS A O 1
ATOM 1942 N N . ALA A 1 267 ? 14.013 6.241 -17.394 1.00 90.56 267 ALA A N 1
ATOM 1943 C CA . ALA A 1 267 ? 13.106 6.664 -18.450 1.00 90.56 267 ALA A CA 1
ATOM 1944 C C . ALA A 1 267 ? 13.581 6.134 -19.813 1.00 90.56 267 ALA A C 1
ATOM 1946 O O . ALA A 1 267 ? 14.775 5.916 -20.035 1.00 90.56 267 ALA A O 1
ATOM 1947 N N . GLN A 1 268 ? 12.649 5.944 -20.748 1.00 89.06 268 GLN A N 1
ATOM 1948 C CA . GLN A 1 268 ? 12.996 5.513 -22.100 1.00 89.06 268 GLN A CA 1
ATOM 1949 C C . GLN A 1 268 ? 13.912 6.551 -22.769 1.00 89.06 268 GLN A C 1
ATOM 1951 O O . GLN A 1 268 ? 13.660 7.752 -22.691 1.00 89.06 268 GLN A O 1
ATOM 1956 N N . GLY A 1 269 ? 14.991 6.084 -23.401 1.00 89.69 269 GLY A N 1
ATOM 1957 C CA . GLY A 1 269 ? 16.034 6.957 -23.945 1.00 89.69 269 GLY A CA 1
ATOM 1958 C C . GLY A 1 269 ? 17.163 7.306 -22.965 1.00 89.69 269 GLY A C 1
ATOM 1959 O O . GLY A 1 269 ? 18.068 8.030 -23.368 1.00 89.69 269 GLY A O 1
ATOM 1960 N N . TRP A 1 270 ? 17.159 6.777 -21.733 1.00 92.50 270 TRP A N 1
ATOM 1961 C CA . TRP A 1 270 ? 18.240 6.934 -20.749 1.00 92.50 270 TRP A CA 1
ATOM 1962 C C . TRP A 1 270 ? 18.715 5.587 -20.187 1.00 92.50 270 TRP A C 1
ATOM 1964 O O . TRP A 1 270 ? 17.932 4.648 -20.055 1.00 92.50 270 TRP A O 1
ATOM 1974 N N . TRP A 1 271 ? 19.996 5.506 -19.818 1.00 93.38 271 TRP A N 1
ATOM 1975 C CA . TRP A 1 271 ? 20.632 4.294 -19.293 1.00 93.38 271 TRP A CA 1
ATOM 1976 C C . TRP A 1 271 ? 21.772 4.584 -18.298 1.00 93.38 271 TRP A C 1
ATOM 1978 O O . TRP A 1 271 ? 22.125 5.733 -17.996 1.00 93.38 271 TRP A O 1
ATOM 1988 N N . GLY A 1 272 ? 22.348 3.503 -17.771 1.00 92.25 272 GLY A N 1
ATOM 1989 C CA . GLY A 1 272 ? 23.424 3.490 -16.788 1.00 92.25 272 GLY A CA 1
ATOM 1990 C C . GLY A 1 272 ? 22.901 3.616 -15.356 1.00 92.25 272 GLY A C 1
ATOM 1991 O O . GLY A 1 272 ? 21.777 4.047 -15.115 1.00 92.25 272 GLY A O 1
ATOM 1992 N N . ARG A 1 273 ? 23.745 3.294 -14.364 1.00 91.19 273 ARG A N 1
ATOM 1993 C CA . ARG A 1 273 ? 23.361 3.144 -12.936 1.00 91.19 273 ARG A CA 1
ATOM 1994 C C . ARG A 1 273 ? 22.662 4.348 -12.276 1.00 91.19 273 ARG A C 1
ATOM 1996 O O . ARG A 1 273 ? 22.154 4.204 -11.169 1.00 91.19 273 ARG A O 1
ATOM 2003 N N . ARG A 1 274 ? 22.682 5.526 -12.907 1.00 91.88 274 ARG A N 1
ATOM 2004 C CA . ARG A 1 274 ? 22.015 6.766 -12.462 1.00 91.88 274 ARG A CA 1
ATOM 2005 C C . ARG A 1 274 ? 21.130 7.404 -13.544 1.00 91.88 274 ARG A C 1
ATOM 2007 O O . ARG A 1 274 ? 20.700 8.541 -13.374 1.00 91.88 274 ARG A O 1
ATOM 2014 N N . CYS A 1 275 ? 20.877 6.712 -14.657 1.00 93.12 275 CYS A N 1
ATOM 2015 C CA . CYS A 1 275 ? 20.097 7.208 -15.801 1.00 93.12 275 CYS A CA 1
ATOM 2016 C C . CYS A 1 275 ? 20.610 8.548 -16.365 1.00 93.12 275 CYS A C 1
ATOM 2018 O O . CYS A 1 275 ? 19.843 9.392 -16.820 1.00 93.12 275 CYS A O 1
ATOM 2020 N N . SER A 1 276 ? 21.924 8.773 -16.271 1.00 91.81 276 SER A N 1
ATOM 2021 C CA . SER A 1 276 ? 22.594 10.030 -16.643 1.00 91.81 276 SER A CA 1
ATOM 2022 C C . SER A 1 276 ? 23.156 10.013 -18.068 1.00 91.81 276 SER A C 1
ATOM 2024 O O . SER A 1 276 ? 23.735 11.005 -18.497 1.00 91.81 276 SER A O 1
ATOM 2026 N N . LEU A 1 277 ? 23.032 8.888 -18.781 1.00 91.62 277 LEU A N 1
ATOM 2027 C CA . LEU A 1 277 ? 23.536 8.700 -20.140 1.00 91.62 277 LEU A CA 1
ATOM 2028 C C . LEU A 1 277 ? 22.345 8.540 -21.101 1.00 91.62 277 LEU A C 1
ATOM 2030 O O . LEU A 1 277 ? 21.492 7.692 -20.835 1.00 91.62 277 LEU A O 1
ATOM 2034 N N . PRO A 1 278 ? 22.247 9.318 -22.193 1.00 91.94 278 PRO A N 1
ATOM 2035 C CA . PRO A 1 278 ? 21.205 9.124 -23.197 1.00 91.94 278 PRO A CA 1
ATOM 2036 C C . PRO A 1 278 ? 21.499 7.911 -24.103 1.00 91.94 278 PRO A C 1
ATOM 2038 O O . PRO A 1 278 ? 22.654 7.520 -24.294 1.00 91.94 278 PRO A O 1
ATOM 2041 N N . CYS A 1 279 ? 20.455 7.314 -24.683 1.00 93.00 279 CYS A N 1
ATOM 2042 C CA . CYS A 1 279 ? 20.558 6.252 -25.689 1.00 93.00 279 CYS A CA 1
ATOM 2043 C C . CYS A 1 279 ? 20.900 6.835 -27.075 1.00 93.00 279 CYS A C 1
ATOM 2045 O O . CYS A 1 279 ? 20.056 7.467 -27.711 1.00 93.00 279 CYS A O 1
ATOM 2047 N N . SER A 1 280 ? 22.094 6.556 -27.600 1.00 92.69 280 SER A N 1
ATOM 2048 C CA . SER A 1 280 ? 22.562 7.051 -28.912 1.00 92.69 280 SER A CA 1
ATOM 2049 C C . SER A 1 280 ? 22.161 6.149 -30.096 1.00 92.69 280 SER A C 1
ATOM 2051 O O . SER A 1 280 ? 22.962 5.900 -30.990 1.00 92.69 280 SER A O 1
ATOM 2053 N N . CYS A 1 281 ? 20.932 5.625 -30.095 1.00 93.69 281 CYS A N 1
ATOM 2054 C CA . CYS A 1 281 ? 20.537 4.436 -30.867 1.00 93.69 281 CYS A CA 1
ATOM 2055 C C . CYS A 1 281 ? 19.599 4.713 -32.059 1.00 93.69 281 CYS A C 1
ATOM 2057 O O . CYS A 1 281 ? 18.642 3.971 -32.265 1.00 93.69 281 CYS A O 1
ATOM 2059 N N . HIS A 1 282 ? 19.805 5.812 -32.795 1.00 90.12 282 HIS A N 1
ATOM 2060 C CA . HIS A 1 282 ? 19.005 6.214 -33.971 1.00 90.12 282 HIS A CA 1
ATOM 2061 C C . HIS A 1 282 ? 17.483 5.978 -33.803 1.00 90.12 282 HIS A C 1
ATOM 2063 O O . HIS A 1 282 ? 16.871 5.131 -34.454 1.00 90.12 282 HIS A O 1
ATOM 2069 N N . LEU A 1 283 ? 16.872 6.697 -32.851 1.00 86.25 283 LEU A N 1
ATOM 2070 C CA . LEU A 1 283 ? 15.446 6.610 -32.481 1.00 86.25 283 LEU A CA 1
ATOM 2071 C C . LEU A 1 283 ? 14.956 5.233 -31.967 1.00 86.25 283 LEU A C 1
ATOM 2073 O O . LEU A 1 283 ? 13.762 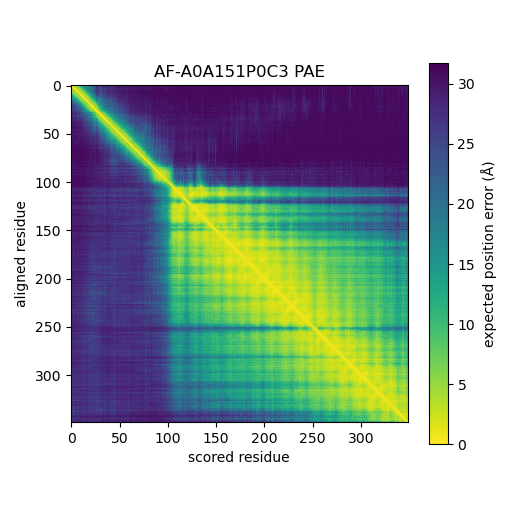5.083 -31.688 1.00 86.25 283 LEU A O 1
ATOM 2077 N N . SER A 1 284 ? 15.833 4.242 -31.799 1.00 92.19 284 SER A N 1
ATOM 2078 C CA . SER A 1 284 ? 15.546 2.950 -31.158 1.00 92.19 284 SER A CA 1
ATOM 2079 C C . SER A 1 284 ? 15.843 2.983 -29.644 1.00 92.19 284 SER A C 1
ATOM 2081 O O . SER A 1 284 ? 16.616 3.832 -29.193 1.00 92.19 284 SER A O 1
ATOM 2083 N N . PRO A 1 285 ? 15.223 2.104 -28.831 1.00 93.62 285 PRO A N 1
ATOM 2084 C CA . PRO A 1 285 ? 15.550 1.971 -27.408 1.00 93.62 285 PRO A CA 1
ATOM 2085 C C . PRO A 1 285 ? 16.967 1.418 -27.162 1.00 93.62 285 PRO A C 1
ATOM 2087 O O . PRO A 1 285 ? 17.650 0.955 -28.079 1.00 93.62 285 PRO A O 1
ATOM 2090 N N . CYS A 1 286 ? 17.409 1.472 -25.902 1.00 93.50 286 CYS A N 1
ATOM 2091 C CA . CYS A 1 286 ? 18.642 0.836 -25.445 1.00 93.50 286 CYS A CA 1
ATOM 2092 C C . CYS A 1 286 ? 18.479 0.211 -24.053 1.00 93.50 286 CYS A C 1
ATOM 2094 O O . CYS A 1 286 ? 17.686 0.693 -23.238 1.00 93.50 286 CYS A O 1
ATOM 2096 N N . ALA A 1 287 ? 19.240 -0.852 -23.789 1.00 92.62 287 ALA A N 1
ATOM 2097 C CA . ALA A 1 287 ? 19.218 -1.588 -22.532 1.00 92.62 287 ALA A CA 1
ATOM 2098 C C . ALA A 1 287 ? 19.678 -0.704 -21.356 1.00 92.62 287 ALA A C 1
ATOM 2100 O O . ALA A 1 287 ? 20.729 -0.061 -21.414 1.00 92.62 287 ALA A O 1
ATOM 2101 N N . GLN A 1 288 ? 18.896 -0.671 -20.272 1.00 89.62 288 GLN A N 1
ATOM 2102 C CA . GLN A 1 288 ? 19.075 0.314 -19.192 1.00 89.62 288 GLN A CA 1
ATOM 2103 C C . GLN A 1 288 ? 20.371 0.138 -18.384 1.00 89.62 288 GLN A C 1
ATOM 2105 O O . GLN A 1 288 ? 20.878 1.102 -17.813 1.00 89.62 288 GLN A O 1
ATOM 2110 N N . ASP A 1 289 ? 20.919 -1.074 -18.328 1.00 88.88 289 ASP A N 1
ATOM 2111 C CA . ASP A 1 289 ? 22.124 -1.414 -17.569 1.00 88.88 289 ASP A CA 1
ATOM 2112 C C . ASP A 1 289 ? 23.425 -1.099 -18.331 1.00 88.88 289 ASP A C 1
ATOM 2114 O O . ASP A 1 289 ? 24.417 -0.675 -17.733 1.00 88.88 289 ASP A O 1
ATOM 2118 N N . SER A 1 290 ? 23.396 -1.297 -19.650 1.00 91.88 290 SER A N 1
ATOM 2119 C CA . SER A 1 290 ? 24.565 -1.485 -20.515 1.00 91.88 290 SER A CA 1
ATOM 2120 C C . SER A 1 290 ? 24.606 -0.548 -21.726 1.00 91.88 290 SER A C 1
ATOM 2122 O O . SER A 1 290 ? 25.638 -0.464 -22.388 1.00 91.88 290 SER A O 1
ATOM 2124 N N . GLY A 1 291 ? 23.507 0.148 -22.036 1.00 92.00 291 GLY A N 1
ATOM 2125 C CA . GLY A 1 291 ? 23.417 1.107 -23.141 1.00 92.00 291 GLY A CA 1
ATOM 2126 C C . GLY A 1 291 ? 23.369 0.477 -24.532 1.00 92.00 291 GLY A C 1
ATOM 2127 O O . GLY A 1 291 ? 23.326 1.197 -25.529 1.00 92.00 291 GLY A O 1
ATOM 2128 N N . LYS A 1 292 ? 23.369 -0.859 -24.625 1.00 93.88 292 LYS A N 1
ATOM 2129 C CA . LYS A 1 292 ? 23.316 -1.585 -25.896 1.00 93.88 292 LYS A CA 1
ATOM 2130 C C . LYS A 1 292 ? 22.002 -1.286 -26.619 1.00 93.88 292 LYS A C 1
ATOM 2132 O O . LYS A 1 292 ? 20.930 -1.424 -26.035 1.00 93.88 292 LYS A O 1
ATOM 2137 N N . CYS A 1 293 ? 22.088 -0.908 -27.889 1.00 94.25 293 CYS A N 1
ATOM 2138 C CA . CYS A 1 293 ? 20.922 -0.563 -28.690 1.00 94.25 293 CYS A CA 1
ATOM 2139 C C . CYS A 1 293 ? 20.051 -1.783 -29.035 1.00 94.25 293 CYS A C 1
ATOM 2141 O O . CYS A 1 293 ? 20.552 -2.860 -29.365 1.00 94.25 293 CYS A O 1
ATOM 2143 N N . GLU A 1 294 ? 18.736 -1.580 -28.995 1.00 94.38 294 GLU A N 1
ATOM 2144 C CA . GLU A 1 294 ? 17.698 -2.562 -29.311 1.00 94.38 294 GLU A CA 1
ATOM 2145 C C . GLU A 1 294 ? 16.960 -2.096 -30.572 1.00 94.38 294 GLU A C 1
ATOM 2147 O O . GLU A 1 294 ? 15.957 -1.383 -30.503 1.00 94.38 294 GLU A O 1
ATOM 2152 N N . CYS A 1 295 ? 17.509 -2.420 -31.746 1.00 94.19 295 CYS A N 1
ATOM 2153 C CA . CYS A 1 295 ? 17.059 -1.816 -32.998 1.00 94.19 295 CYS A CA 1
ATOM 2154 C C . CYS A 1 295 ? 15.611 -2.159 -33.347 1.00 94.19 295 CYS A C 1
ATOM 2156 O O . CYS A 1 295 ? 15.208 -3.324 -33.372 1.00 94.19 295 CYS A O 1
ATOM 2158 N N . LYS A 1 296 ? 14.842 -1.115 -33.674 1.00 93.50 296 LYS A N 1
ATOM 2159 C CA . LYS A 1 296 ? 13.502 -1.248 -34.250 1.00 93.50 296 LYS A CA 1
ATOM 2160 C C . LYS A 1 296 ? 13.572 -1.995 -35.585 1.00 93.50 296 LYS A C 1
ATOM 2162 O O . LYS A 1 296 ? 14.550 -1.881 -36.323 1.00 93.50 296 LYS A O 1
ATOM 2167 N N . ALA A 1 297 ? 12.509 -2.731 -35.910 1.00 91.38 297 ALA A N 1
ATOM 2168 C CA . ALA A 1 297 ? 12.390 -3.417 -37.193 1.00 91.38 297 ALA A CA 1
ATOM 2169 C C . ALA A 1 297 ? 12.608 -2.435 -38.361 1.00 91.38 297 ALA A C 1
ATOM 2171 O O . ALA A 1 297 ? 12.078 -1.325 -38.349 1.00 91.38 297 ALA A O 1
ATOM 2172 N N . GLY A 1 298 ? 13.407 -2.850 -39.347 1.00 90.88 298 GLY A N 1
ATOM 2173 C CA . GLY A 1 298 ? 13.848 -1.992 -40.451 1.00 90.88 298 GLY A CA 1
ATOM 2174 C C . GLY A 1 298 ? 15.191 -1.285 -40.230 1.00 90.88 298 GLY A C 1
ATOM 2175 O O . GLY A 1 298 ? 15.675 -0.665 -41.171 1.00 90.88 298 GLY A O 1
ATOM 2176 N N . PHE A 1 299 ? 15.820 -1.415 -39.053 1.00 94.81 299 PHE A N 1
ATOM 2177 C CA . PHE A 1 299 ? 17.148 -0.860 -38.755 1.00 94.81 299 PHE A CA 1
ATOM 2178 C C . PHE A 1 299 ? 18.121 -1.907 -38.196 1.00 94.81 299 PHE A C 1
ATOM 2180 O O . PHE A 1 299 ? 17.717 -2.860 -37.525 1.00 94.81 299 PHE A O 1
ATOM 2187 N N . TRP A 1 300 ? 19.418 -1.704 -38.440 1.00 95.06 300 TRP A N 1
ATOM 2188 C CA . TRP A 1 300 ? 20.496 -2.576 -37.974 1.00 95.06 300 TRP A CA 1
ATOM 2189 C C . TRP A 1 300 ? 21.803 -1.824 -37.668 1.00 95.06 300 TRP A C 1
ATOM 2191 O O . TRP A 1 300 ? 21.973 -0.641 -37.976 1.00 95.06 300 TRP A O 1
ATOM 2201 N N . GLY A 1 301 ? 22.742 -2.545 -37.052 1.00 93.94 301 GLY A N 1
ATOM 2202 C CA . GLY A 1 301 ? 24.066 -2.052 -36.672 1.00 93.94 301 GLY A CA 1
ATOM 2203 C C . GLY A 1 301 ? 24.136 -1.605 -35.210 1.00 93.94 301 GLY A C 1
ATOM 2204 O O . GLY A 1 301 ? 23.124 -1.500 -34.523 1.00 93.94 301 GLY A O 1
ATOM 2205 N N . LEU A 1 302 ? 25.352 -1.348 -34.715 1.00 92.25 302 LEU A N 1
ATOM 2206 C CA . LEU A 1 302 ? 25.610 -1.123 -33.282 1.00 92.25 302 LEU A CA 1
ATOM 2207 C C . LEU A 1 302 ? 24.824 0.046 -32.664 1.00 92.25 302 LEU A C 1
ATOM 2209 O O . LEU A 1 302 ? 24.502 -0.023 -31.481 1.00 92.25 302 LEU A O 1
ATOM 2213 N N . LEU A 1 303 ? 24.518 1.086 -33.448 1.00 94.06 303 LEU A N 1
ATOM 2214 C CA . LEU A 1 303 ? 23.714 2.246 -33.047 1.00 94.06 303 LEU A CA 1
ATOM 2215 C C . LEU A 1 303 ? 22.392 2.339 -33.833 1.00 94.06 303 LEU A C 1
ATOM 2217 O O . LEU A 1 303 ? 21.767 3.397 -33.867 1.00 94.06 303 LEU A O 1
ATOM 2221 N N . CYS A 1 304 ? 21.975 1.243 -34.480 1.00 95.12 304 CYS A N 1
ATOM 2222 C CA . CYS A 1 304 ? 20.796 1.163 -35.350 1.00 95.12 304 CYS A CA 1
ATOM 2223 C C . CYS A 1 304 ? 20.803 2.170 -36.516 1.00 95.12 304 CYS A C 1
ATOM 2225 O O . CYS A 1 304 ? 19.754 2.548 -37.029 1.00 95.12 304 CYS A O 1
ATOM 2227 N N . GLN A 1 305 ? 21.990 2.633 -36.918 1.00 94.88 305 GLN A N 1
ATOM 2228 C CA . GLN A 1 305 ? 22.166 3.741 -37.855 1.00 94.88 305 GLN A CA 1
ATOM 2229 C C . GLN A 1 305 ? 21.973 3.367 -39.334 1.00 94.88 305 GLN A C 1
ATOM 2231 O O . GLN A 1 305 ? 22.004 4.252 -40.188 1.00 94.88 305 GLN A O 1
ATOM 2236 N N . HIS A 1 306 ? 21.821 2.079 -39.653 1.00 94.81 306 HIS A N 1
ATOM 2237 C CA . HIS A 1 306 ? 21.649 1.605 -41.024 1.00 94.81 306 HIS A CA 1
ATOM 2238 C C . HIS A 1 306 ? 20.215 1.101 -41.245 1.00 94.81 306 HIS A C 1
ATOM 2240 O O . HIS A 1 306 ? 19.753 0.264 -40.466 1.00 94.81 306 HIS A O 1
ATOM 2246 N N . PRO A 1 307 ? 19.501 1.561 -42.290 1.00 94.44 307 PRO A N 1
ATOM 2247 C CA . PRO A 1 307 ? 18.242 0.950 -42.697 1.00 94.44 307 PRO A CA 1
ATOM 2248 C C . PRO A 1 307 ? 18.485 -0.441 -43.308 1.00 94.44 307 PRO A C 1
ATOM 2250 O O . PRO A 1 307 ? 19.582 -0.756 -43.771 1.00 94.44 307 PRO A O 1
ATOM 2253 N N . CYS A 1 308 ? 17.457 -1.284 -43.295 1.00 93.88 308 CYS A N 1
ATOM 2254 C CA . CYS A 1 308 ? 17.486 -2.631 -43.861 1.00 93.88 308 CYS A CA 1
ATOM 2255 C C . CYS A 1 308 ? 16.957 -2.666 -45.301 1.00 93.88 308 CYS A C 1
ATOM 2257 O O . CYS A 1 308 ? 15.797 -2.336 -45.538 1.00 93.88 308 CYS A O 1
ATOM 2259 N N . ASP A 1 309 ? 17.747 -3.200 -46.233 1.00 93.62 309 ASP A N 1
ATOM 2260 C CA . ASP A 1 309 ? 17.386 -3.325 -47.658 1.00 93.62 309 ASP A CA 1
ATOM 2261 C C . ASP A 1 309 ? 16.484 -4.542 -47.979 1.00 93.62 309 ASP A C 1
ATOM 2263 O O . ASP A 1 309 ? 16.406 -4.985 -49.126 1.00 93.62 309 ASP A O 1
ATOM 2267 N N . CYS A 1 310 ? 15.839 -5.141 -46.974 1.00 92.38 310 CYS A N 1
ATOM 2268 C CA . CYS A 1 310 ? 15.042 -6.362 -47.119 1.00 92.38 310 CYS A CA 1
ATOM 2269 C C . CYS A 1 310 ? 13.623 -6.038 -47.616 1.00 92.38 310 CYS A C 1
ATOM 2271 O O . CYS A 1 310 ? 12.842 -5.448 -46.874 1.00 92.38 310 CYS A O 1
ATOM 2273 N N . LEU A 1 311 ? 13.264 -6.454 -48.837 1.00 91.38 311 LEU A N 1
ATOM 2274 C CA . LEU A 1 311 ? 11.950 -6.155 -49.423 1.00 91.38 311 LEU A CA 1
ATOM 2275 C C . LEU A 1 311 ? 10.859 -7.135 -48.956 1.00 91.38 311 LEU A C 1
ATOM 2277 O O . LEU A 1 311 ? 9.871 -6.724 -48.353 1.00 91.38 311 LEU A O 1
ATOM 2281 N N . HIS A 1 312 ? 11.044 -8.437 -49.197 1.00 90.81 312 HIS A N 1
ATOM 2282 C CA . HIS A 1 312 ? 10.117 -9.494 -48.772 1.00 90.81 312 HIS A CA 1
ATOM 2283 C C . HIS A 1 312 ? 10.769 -10.416 -47.730 1.00 90.81 312 HIS A C 1
ATOM 2285 O O . HIS A 1 312 ? 10.922 -11.621 -47.933 1.00 90.81 312 HIS A O 1
ATOM 2291 N N . GLY A 1 313 ? 11.198 -9.842 -46.604 1.00 90.25 313 GLY A N 1
ATOM 2292 C CA . GLY A 1 313 ? 11.825 -10.586 -45.512 1.00 90.25 313 GLY A CA 1
ATOM 2293 C C . GLY A 1 313 ? 12.069 -9.743 -44.263 1.00 90.25 313 GLY A C 1
ATOM 2294 O O . GLY A 1 313 ? 11.934 -8.522 -44.288 1.00 90.25 313 GLY A O 1
ATOM 2295 N N . SER A 1 314 ? 12.449 -10.397 -43.166 1.00 92.44 314 SER A N 1
ATOM 2296 C CA . SER A 1 314 ? 12.890 -9.728 -41.937 1.00 92.44 314 SER A CA 1
ATOM 2297 C C . SER A 1 314 ? 14.404 -9.494 -41.947 1.00 92.44 314 SER A C 1
ATOM 2299 O O . SER A 1 314 ? 15.145 -10.151 -42.675 1.00 92.44 314 SER A O 1
ATOM 2301 N N . CYS A 1 315 ? 14.876 -8.545 -41.143 1.00 93.12 315 CYS A N 1
ATOM 2302 C CA . CYS A 1 315 ? 16.269 -8.103 -41.108 1.00 93.12 315 CYS A CA 1
ATOM 2303 C C . CYS A 1 315 ? 16.919 -8.437 -39.761 1.00 93.12 315 CYS A C 1
ATOM 2305 O O . CYS A 1 315 ? 16.303 -8.230 -38.715 1.00 93.12 315 CYS A O 1
ATOM 2307 N N . SER A 1 316 ? 18.166 -8.914 -39.767 1.00 94.25 316 SER A N 1
ATOM 2308 C CA . SER A 1 316 ? 18.952 -9.065 -38.537 1.00 94.25 316 SER A CA 1
ATOM 2309 C C . SER A 1 316 ? 19.346 -7.690 -37.970 1.00 94.25 316 SER A C 1
ATOM 2311 O O . SER A 1 316 ? 20.105 -6.977 -38.630 1.00 94.25 316 SER A O 1
ATOM 2313 N N . PRO A 1 317 ? 18.944 -7.324 -36.736 1.00 92.56 317 PRO A N 1
ATOM 2314 C CA . PRO A 1 317 ? 19.280 -6.022 -36.152 1.00 92.56 317 PRO A CA 1
ATOM 2315 C C . PRO A 1 317 ? 20.783 -5.860 -35.862 1.00 92.56 317 PRO A C 1
ATOM 2317 O O . PRO A 1 317 ? 21.269 -4.744 -35.705 1.00 92.56 317 PRO A O 1
ATOM 2320 N N . VAL A 1 318 ? 21.547 -6.958 -35.807 1.00 91.25 318 VAL A N 1
ATOM 2321 C CA . VAL A 1 318 ? 23.001 -6.920 -35.565 1.00 91.25 318 VAL A CA 1
ATOM 2322 C C . VAL A 1 318 ? 23.793 -6.837 -36.873 1.00 91.25 318 VAL A C 1
ATOM 2324 O O . VAL A 1 318 ? 24.792 -6.126 -36.933 1.00 91.25 318 VAL A O 1
ATOM 2327 N N . THR A 1 319 ? 23.365 -7.559 -37.914 1.00 92.56 319 THR A N 1
ATOM 2328 C CA . THR A 1 319 ? 24.178 -7.826 -39.120 1.00 92.56 319 THR A CA 1
ATOM 2329 C C . THR A 1 319 ? 23.558 -7.352 -40.436 1.00 92.56 319 THR A C 1
ATOM 2331 O O . THR A 1 319 ? 24.169 -7.558 -41.480 1.00 92.56 319 THR A O 1
ATOM 2334 N N . GLY A 1 320 ? 22.338 -6.805 -40.433 1.00 92.50 320 GLY A N 1
ATOM 2335 C CA . GLY A 1 320 ? 21.616 -6.375 -41.643 1.00 92.50 320 GLY A CA 1
ATOM 2336 C C . GLY A 1 320 ? 21.151 -7.509 -42.568 1.00 92.50 320 GLY A C 1
ATOM 2337 O O . GLY A 1 320 ? 20.386 -7.281 -43.498 1.00 92.50 320 GLY A O 1
ATOM 2338 N N . SER A 1 321 ? 21.580 -8.749 -42.321 1.00 93.50 321 SER A N 1
ATOM 2339 C CA . SER A 1 321 ? 21.296 -9.907 -43.172 1.00 93.50 321 SER A CA 1
ATOM 2340 C C . SER A 1 321 ? 19.807 -10.261 -43.190 1.00 93.50 321 SER A C 1
ATOM 2342 O O . SER A 1 321 ? 19.218 -10.504 -42.130 1.00 93.50 321 SER A O 1
ATOM 2344 N N . CYS A 1 322 ? 19.225 -10.345 -44.387 1.00 92.88 322 CYS A N 1
ATOM 2345 C CA . CYS A 1 322 ? 17.807 -10.627 -44.576 1.00 92.88 322 CYS A CA 1
ATOM 2346 C C . CYS A 1 322 ? 17.461 -12.121 -44.439 1.00 92.88 322 CYS A C 1
ATOM 2348 O O . CYS A 1 322 ? 18.167 -12.996 -44.941 1.00 92.88 322 CYS A O 1
ATOM 2350 N N . THR A 1 323 ? 16.320 -12.404 -43.812 1.00 92.75 323 THR A N 1
ATOM 2351 C CA . THR A 1 323 ? 15.658 -13.714 -43.785 1.00 92.75 323 THR A CA 1
ATOM 2352 C C . THR A 1 323 ? 14.392 -13.621 -44.627 1.00 92.75 323 THR A C 1
ATOM 2354 O O . THR A 1 323 ? 13.435 -12.952 -44.238 1.00 92.75 323 THR A O 1
ATOM 2357 N N . CYS A 1 324 ? 14.397 -14.246 -45.804 1.00 91.69 324 CYS A N 1
ATOM 2358 C CA . CYS A 1 324 ? 13.318 -14.084 -46.775 1.00 91.69 324 CYS A CA 1
ATOM 2359 C C . CYS A 1 324 ? 12.046 -14.831 -46.378 1.00 91.69 324 CYS A C 1
ATOM 2361 O O . CYS A 1 324 ? 12.095 -15.972 -45.910 1.00 91.69 324 CYS A O 1
ATOM 2363 N N . SER A 1 325 ? 10.908 -14.182 -46.615 1.00 91.50 325 SER A N 1
ATOM 2364 C CA . SER A 1 325 ? 9.588 -14.796 -46.519 1.00 91.50 325 SER A CA 1
ATOM 2365 C C . SER A 1 325 ? 9.458 -15.956 -47.518 1.00 91.50 325 SER A C 1
ATOM 2367 O O . SER A 1 325 ? 10.094 -15.926 -48.577 1.00 91.50 325 SER A O 1
ATOM 2369 N N . PRO A 1 326 ? 8.629 -16.978 -47.229 1.00 91.00 326 PRO A N 1
ATOM 2370 C CA . PRO A 1 326 ? 8.366 -18.063 -48.169 1.00 91.00 326 PRO A CA 1
ATOM 2371 C C . PRO A 1 326 ? 7.945 -17.540 -49.547 1.00 91.00 326 PRO A C 1
ATOM 2373 O O . PRO A 1 326 ? 7.104 -16.650 -49.639 1.00 91.00 326 PRO A O 1
ATOM 2376 N N . GLY A 1 327 ? 8.530 -18.099 -50.608 1.00 88.56 327 GLY A N 1
ATOM 2377 C CA . GLY A 1 327 ? 8.294 -17.638 -51.982 1.00 88.56 327 GLY A CA 1
ATOM 2378 C C . GLY A 1 327 ? 9.277 -16.574 -52.491 1.00 88.56 327 GLY A C 1
ATOM 2379 O O . GLY A 1 327 ? 9.190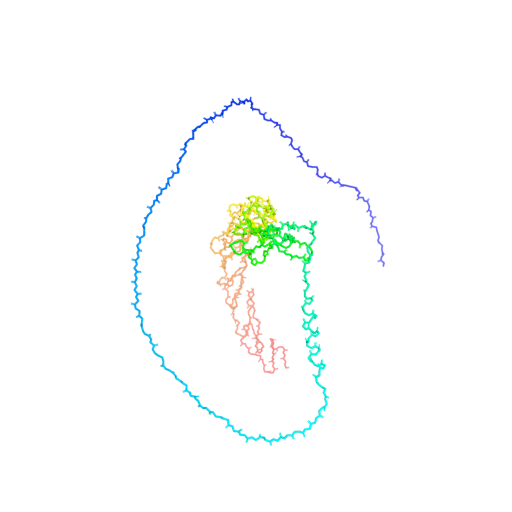 -16.222 -53.664 1.00 88.56 327 GLY A O 1
ATOM 2380 N N . TYR A 1 328 ? 10.229 -16.113 -51.667 1.00 91.69 328 TYR A N 1
ATOM 2381 C CA . TYR A 1 328 ? 11.266 -15.145 -52.049 1.00 91.69 328 TYR A CA 1
ATOM 2382 C C . TYR A 1 328 ? 12.683 -15.586 -51.643 1.00 91.69 328 TYR A C 1
ATOM 2384 O O . TYR A 1 328 ? 12.880 -16.362 -50.704 1.00 91.69 328 TYR A O 1
ATOM 2392 N N . GLN A 1 329 ? 13.679 -15.056 -52.354 1.00 90.19 329 GLN A N 1
ATOM 2393 C CA . GLN A 1 329 ? 15.107 -15.352 -52.205 1.00 90.19 329 GLN A CA 1
ATOM 2394 C C . GLN A 1 329 ? 15.992 -14.138 -52.569 1.00 90.19 329 GLN A C 1
ATOM 2396 O O . GLN A 1 329 ? 15.508 -13.043 -52.866 1.00 90.19 329 GLN A O 1
ATOM 2401 N N . GLY A 1 330 ? 17.312 -14.341 -52.533 1.00 88.75 330 GLY A N 1
ATOM 2402 C CA . GLY A 1 330 ? 18.316 -13.306 -52.792 1.00 88.75 330 GLY A CA 1
ATOM 2403 C C . GLY A 1 330 ? 18.685 -12.513 -51.533 1.00 88.75 330 GLY A C 1
ATOM 2404 O O . GLY A 1 330 ? 17.984 -12.550 -50.524 1.00 88.75 330 GLY A O 1
ATOM 2405 N N . ARG A 1 331 ? 19.811 -11.783 -51.569 1.00 89.81 331 ARG A N 1
ATOM 2406 C CA . ARG A 1 331 ? 20.360 -11.091 -50.378 1.00 89.81 331 ARG A CA 1
ATOM 2407 C C . ARG A 1 331 ? 19.411 -10.053 -49.768 1.00 89.81 331 ARG A C 1
ATOM 2409 O O . ARG A 1 331 ? 19.440 -9.870 -48.558 1.00 89.81 331 ARG A O 1
ATOM 2416 N N . SER A 1 332 ? 18.585 -9.425 -50.602 1.00 91.19 332 SER A N 1
ATOM 2417 C CA . SER A 1 332 ? 17.594 -8.402 -50.234 1.00 91.19 332 SER A CA 1
ATOM 2418 C C . SER A 1 332 ? 16.150 -8.922 -50.273 1.00 91.19 332 SER A C 1
ATOM 2420 O O . SER A 1 332 ? 15.214 -8.136 -50.151 1.00 91.19 332 SER A O 1
ATOM 2422 N N . CYS A 1 333 ? 15.943 -10.230 -50.476 1.00 92.81 333 CYS A N 1
ATOM 2423 C CA . CYS A 1 333 ? 14.615 -10.845 -50.585 1.00 92.81 333 CYS A CA 1
ATOM 2424 C C . CYS A 1 333 ? 13.705 -10.146 -51.612 1.00 92.81 333 CYS A C 1
ATOM 2426 O O . CYS A 1 333 ? 12.557 -9.815 -51.318 1.00 92.81 333 CYS A O 1
ATOM 2428 N N . ARG A 1 334 ? 14.255 -9.853 -52.797 1.00 92.38 334 ARG A N 1
ATOM 2429 C CA . ARG A 1 334 ? 13.562 -9.165 -53.899 1.00 92.38 334 ARG A CA 1
ATOM 2430 C C . ARG A 1 334 ? 13.073 -10.137 -54.969 1.00 92.38 334 ARG A C 1
ATOM 2432 O O . ARG A 1 334 ? 12.059 -9.878 -55.610 1.00 92.38 334 ARG A O 1
ATOM 2439 N N . ASP A 1 335 ? 13.792 -11.237 -55.156 1.00 91.50 335 ASP A N 1
ATOM 2440 C CA . ASP A 1 335 ? 13.576 -12.159 -56.262 1.00 91.50 335 ASP A CA 1
ATOM 2441 C C . ASP A 1 335 ? 12.590 -13.254 -55.828 1.00 91.50 335 ASP A C 1
ATOM 2443 O O . ASP A 1 335 ? 12.774 -13.835 -54.752 1.00 91.50 335 ASP A O 1
ATOM 2447 N N . PRO A 1 336 ? 11.540 -13.561 -56.609 1.00 91.56 336 PRO A N 1
ATOM 2448 C CA . PRO A 1 336 ? 10.647 -14.670 -56.298 1.00 91.56 336 PRO A CA 1
ATOM 2449 C C . PRO A 1 336 ? 11.369 -16.020 -56.443 1.00 91.56 336 PRO A C 1
ATOM 2451 O O . PRO A 1 336 ? 12.402 -16.139 -57.115 1.00 91.56 336 PRO A O 1
ATOM 2454 N N . CYS A 1 337 ? 10.813 -17.064 -55.830 1.00 91.88 337 CYS A N 1
ATOM 2455 C CA . CYS A 1 337 ? 11.270 -18.429 -56.067 1.00 91.88 337 CYS A CA 1
ATOM 2456 C C . CYS A 1 337 ? 11.087 -18.833 -57.543 1.00 91.88 337 CYS A C 1
ATOM 2458 O O . CYS A 1 337 ? 10.109 -18.426 -58.178 1.00 91.88 337 CYS A O 1
ATOM 2460 N N . PRO A 1 338 ? 12.004 -19.646 -58.102 1.00 90.69 338 PRO A N 1
ATOM 2461 C CA . PRO A 1 338 ? 11.851 -20.171 -59.453 1.00 90.69 338 PRO A CA 1
ATOM 2462 C C . PRO A 1 338 ? 10.638 -21.107 -59.532 1.00 90.69 338 PRO A C 1
ATOM 2464 O O . PRO A 1 338 ? 10.189 -21.656 -58.526 1.00 90.69 338 PRO A O 1
ATOM 2467 N N . ALA A 1 339 ? 10.113 -21.306 -60.743 1.00 88.38 339 ALA A N 1
ATOM 2468 C CA . ALA A 1 339 ? 8.916 -22.114 -60.964 1.00 88.38 339 ALA A CA 1
ATOM 2469 C C . ALA A 1 339 ? 9.026 -23.508 -60.312 1.00 88.38 339 ALA A C 1
ATOM 2471 O O . ALA A 1 339 ? 10.053 -24.187 -60.414 1.00 88.38 339 ALA A O 1
ATOM 2472 N N . GLY A 1 340 ? 7.959 -23.916 -59.621 1.00 84.94 340 GLY A N 1
ATOM 2473 C CA . GLY A 1 340 ? 7.917 -25.177 -58.881 1.00 84.94 340 GLY A CA 1
ATOM 2474 C C . GLY A 1 340 ? 8.881 -25.250 -57.694 1.00 84.94 340 GLY A C 1
ATOM 2475 O O . GLY A 1 340 ? 9.336 -26.342 -57.395 1.00 84.94 340 GLY A O 1
ATOM 2476 N N . HIS A 1 341 ? 9.237 -24.125 -57.060 1.00 86.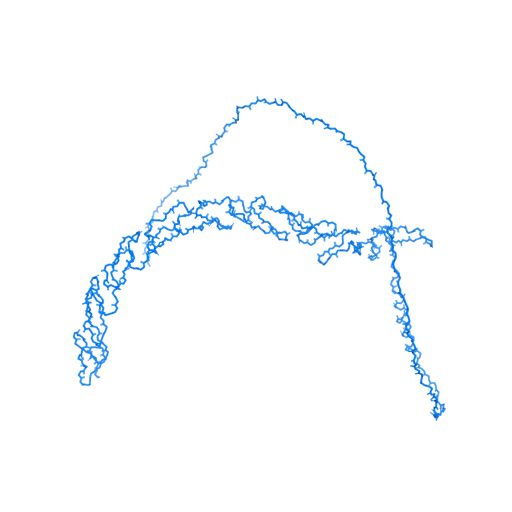25 341 HIS A N 1
ATOM 2477 C CA . HIS A 1 341 ? 9.979 -24.096 -55.794 1.00 86.25 341 HIS A CA 1
ATOM 2478 C C . HIS A 1 341 ? 9.315 -23.141 -54.793 1.00 86.25 341 HIS A C 1
ATOM 2480 O O . HIS A 1 341 ? 8.768 -22.107 -55.177 1.00 86.25 341 HIS A O 1
ATOM 2486 N N . TYR A 1 342 ? 9.361 -23.474 -53.503 1.00 82.44 342 TYR A N 1
ATOM 2487 C CA . TYR A 1 342 ? 8.668 -22.736 -52.444 1.00 82.44 342 TYR A CA 1
ATOM 2488 C C . TYR A 1 342 ? 9.347 -22.864 -51.067 1.00 82.44 342 TYR A C 1
ATOM 2490 O O . TYR A 1 342 ? 10.398 -23.489 -50.902 1.00 82.44 342 TYR A O 1
ATOM 2498 N N . GLY A 1 343 ? 8.742 -22.232 -50.055 1.00 79.62 343 GLY A N 1
ATOM 2499 C CA . GLY A 1 343 ? 9.251 -22.219 -48.682 1.00 79.62 343 GLY A CA 1
ATOM 2500 C C . GLY A 1 343 ? 10.423 -21.246 -48.466 1.00 79.62 343 GLY A C 1
ATOM 2501 O O . GLY A 1 343 ? 10.727 -20.432 -49.344 1.00 79.62 343 GLY A O 1
ATOM 2502 N N . PRO A 1 344 ? 11.061 -21.275 -47.281 1.00 79.44 344 PRO A N 1
ATOM 2503 C CA . PRO A 1 344 ? 12.152 -20.364 -46.941 1.00 79.44 344 PRO A CA 1
ATOM 2504 C C . PRO A 1 344 ? 13.396 -20.649 -47.793 1.00 79.44 344 PRO A C 1
ATOM 2506 O O . PRO A 1 344 ? 13.850 -21.793 -47.880 1.00 79.44 344 PRO A O 1
ATOM 2509 N N . GLN A 1 345 ? 13.957 -19.605 -48.415 1.00 77.25 345 GLN A N 1
ATOM 2510 C CA . GLN A 1 345 ? 15.085 -19.710 -49.358 1.00 77.25 345 GLN A CA 1
ATOM 2511 C C . GLN A 1 345 ? 14.835 -20.735 -50.491 1.00 77.25 345 GLN A C 1
ATOM 2513 O O . GLN A 1 345 ? 15.768 -21.391 -50.950 1.00 77.25 345 GLN A O 1
ATOM 2518 N N . CYS A 1 346 ? 13.571 -20.907 -50.905 1.00 84.31 346 CYS A N 1
ATOM 2519 C CA . CYS A 1 346 ? 13.139 -21.756 -52.025 1.00 84.31 346 CYS A CA 1
ATOM 2520 C C . CYS A 1 346 ? 13.593 -23.231 -51.958 1.00 84.31 346 CYS A C 1
ATOM 2522 O O . CYS A 1 346 ? 13.782 -23.874 -52.989 1.00 84.31 346 CYS A O 1
ATOM 2524 N N . LYS A 1 347 ? 13.792 -23.774 -50.747 1.00 86.00 347 LYS A N 1
ATOM 2525 C CA . LYS A 1 347 ? 14.353 -25.123 -50.531 1.00 86.00 347 LYS A CA 1
ATOM 2526 C C . LYS A 1 347 ? 13.383 -26.289 -50.749 1.00 86.00 347 LYS A C 1
ATOM 2528 O O . LYS A 1 347 ? 13.821 -27.436 -50.708 1.00 86.00 347 LYS A O 1
ATOM 2533 N N . HIS A 1 348 ? 12.095 -26.019 -50.939 1.00 81.12 348 HIS A N 1
ATOM 2534 C CA . HIS A 1 348 ? 11.069 -27.035 -51.184 1.00 81.12 348 HIS A CA 1
ATOM 2535 C C . HIS A 1 348 ? 10.625 -26.977 -52.647 1.00 81.12 348 HIS A C 1
ATOM 2537 O O . HIS A 1 348 ? 10.757 -25.929 -53.281 1.00 81.12 348 HIS A O 1
ATOM 2543 N N . ARG A 1 349 ? 10.129 -28.095 -53.178 1.00 79.31 349 ARG A N 1
ATOM 2544 C CA . ARG A 1 349 ? 9.784 -28.291 -54.588 1.00 79.31 349 ARG A CA 1
ATOM 2545 C C . ARG A 1 349 ? 8.465 -29.047 -54.692 1.00 79.31 349 ARG A C 1
ATOM 2547 O O . ARG A 1 349 ? 8.351 -30.041 -53.944 1.00 79.31 349 ARG A O 1
#

Secondary structure (DSSP, 8-state):
-------------------PPPPP-----------------------------------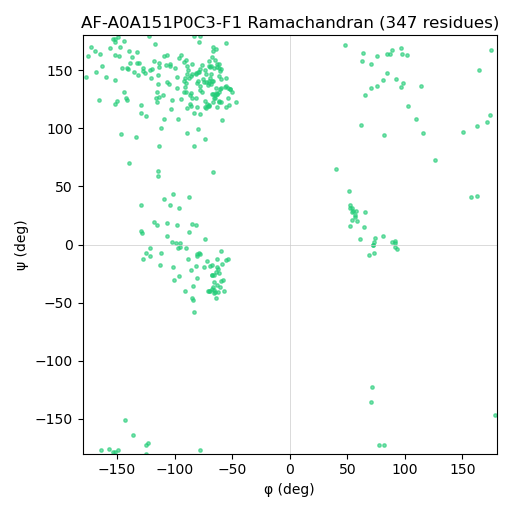--------------------------HHHHHHHHHHHHHHHTS---PPPTTSTTEEE--SSS--EEEPTTEEEETTEEEEEP--GGG---TT-EEEETTEEEPPTTEESTTS-EEPPTTEESGGG-EE-TTTTTEEE-TTT--EEE-TTEESTTS-EE----TTEEE-TTT-PEEEPTTEESTTS-EE----TTT-EE-TTT--EEPPTTEESTTS-EE--STTS-B-TTT--B-PPTTEESTTS-EE---SSEEE-TTT--EEEPTTEETTTT-EEPPTT-BSGGG-B-

Foldseek 3Di:
DDDDDDDDDDDDDDDDDDDDDDDDDDDDDDDDDDDDDYDDDDDDDDDDDDDDDDDDDDDDDDDDDDDDDDDDDDDDDDDDDDDDDPVVVVVVVVVVVVVVVPDPQAADPPAEQWDFDPDPVIDIDGHPQFDDDRRHRQAGHQDDPLHADPPWGDRHRSAIFEAWQFADRNRPHGADQQFIGTNRPHGQLLPPAFGADRHPSFTDGDQQFADRSSPDGQQADPQWTADRHPSFTDGHWQFADRRRPDGAQADPPVWTADRHPSAIDEDWQFADRRSPHGQQQVPFTADRHPSFGDADWQFADRSSPDGALADQFTADRHPSFTWHAWQFADRNRPHGAPPPFIDTNRPHD

Nearest PDB structures (foldseek):
  8hna-assembly1_B  TM=6.906E-01  e=6.554E-21  Homo sapiens
  8hn0-assembly1_B  TM=5.196E-01  e=3.132E-15  Homo sapiens
  8hn0-assembly1_A  TM=5.332E-01  e=6.370E-15  Homo sapiens
  4k0v-assembly1_A  TM=3.301E-01  e=4.155E-06  Homo sapiens
  2gy7-assembly1_B  TM=3.368E-01  e=4.176E-05  Homo sapiens

Sequence (349 aa):
MLASGGERGGGGLRLSHSSIVPRRPDAQGRVAPGWPTGDGSTQGCAQGEGKGSRKEETPSQGEEASDPEETDGLDGKHCAGQPGMAWLRVLFCLQLLLWAWGSAQELDAAGRNVCVDKSVPAGLACCPGWRQEGKECTAAVCEGEDACTADEVCVKPGVCRCKPGFFGAHCSSRCPDQYWGPDCKQSCLCHPHGKCNPVTGQCTCHANRWGPLCQFPCPCGPHGHCHPLTGACLCEPGWWAPTCKRQCQCNLSGSRCDPATGQCLCAQGWWGRRCSLPCSCHLSPCAQDSGKCECKAGFWGLLCQHPCDCLHGSCSPVTGSCTCSPGYQGRSCRDPCPAGHYGPQCKHR